Protein AF-A0A4R9KAT3-F1 (afdb_monomer_lite)

pLDDT: mean 76.46, std 20.71, range [30.66, 97.44]

Secondary structure (DSSP, 8-state):
-------------------------SSEEEEEEEEEEEEEEEE-SSS-EEEEEEEEEE--TTSPPBTTTTB-BPPEEEEEEEEE-TT-HHHHHHHHH-TT-EEEEEEEEESS--TT-SSSEEEEEEEEPBS----------TTS--PPP---TT-SS---EEE-----SSEEEEEEEEEEEEEE---TT--EEEEEEETTTTEEEEEEE--HHHHHHHHHHHTB-S-EEEEEEE-SS-SS-S-SEEEEEEESSS-TTPPPPP--

Foldseek 3Di:
DDDDDDDDDDDDDDPDPPPDPPAAPDQWWKKKFWWFWADWAFDDDPATKIKTKTKAWDFDPPFDQPPVVRFGGAIDIDIDMEIEHVVLVVQNVVSVVRHRHTKMWMWIQGPDDDPNIPHSIYTNDIGHAAADDPPFPPPCDVVRDDTDDDPPVDDPDDCQKDFADAPADPDKFKAWWAWRMWIFPHHPQGKIWTWIQRPVNNHIFIEIESDPVVSVVNSVRNSHPHIWMWMWHAHPDPDSHPHRIYTGMTGRPDHPPPDDDPDD

Structure (mmCIF, N/CA/C/O backbone):
data_AF-A0A4R9KAT3-F1
#
_entry.id   AF-A0A4R9KAT3-F1
#
loop_
_atom_site.group_PDB
_atom_site.id
_atom_site.type_symbol
_atom_site.label_atom_id
_atom_site.label_alt_id
_atom_site.label_comp_id
_atom_site.label_asym_id
_atom_site.label_entity_id
_atom_site.label_seq_id
_atom_site.pdbx_PDB_ins_code
_atom_site.Cartn_x
_atom_site.Cartn_y
_atom_site.Cartn_z
_atom_site.occupancy
_atom_site.B_iso_or_equiv
_atom_site.auth_seq_id
_atom_site.auth_comp_id
_atom_site.auth_asym_id
_atom_site.auth_atom_id
_atom_site.pdbx_PDB_model_num
ATOM 1 N N . MET A 1 1 ? 47.649 -35.514 42.272 1.00 37.50 1 MET A N 1
ATOM 2 C CA . MET A 1 1 ? 48.250 -34.292 42.847 1.00 37.50 1 MET A CA 1
ATOM 3 C C . MET A 1 1 ? 48.586 -33.368 41.678 1.00 37.50 1 MET A C 1
ATOM 5 O O . MET A 1 1 ? 49.380 -33.742 40.831 1.00 37.50 1 MET A O 1
ATOM 9 N N . THR A 1 2 ? 47.827 -32.278 41.566 1.00 43.12 2 THR A N 1
ATOM 10 C CA . THR A 1 2 ? 47.838 -31.165 40.576 1.00 43.12 2 THR A CA 1
ATOM 11 C C . THR A 1 2 ? 49.168 -30.379 40.583 1.00 43.12 2 THR A C 1
ATOM 13 O O . THR A 1 2 ? 49.862 -30.519 41.590 1.00 43.12 2 THR A O 1
ATOM 16 N N . PRO A 1 3 ? 49.548 -29.545 39.573 1.00 46.44 3 PRO A N 1
ATOM 17 C CA . PRO A 1 3 ? 48.762 -28.426 38.988 1.00 46.44 3 PRO A CA 1
ATOM 18 C C . PRO A 1 3 ? 48.851 -28.290 37.444 1.00 46.44 3 PRO A C 1
ATOM 20 O O . PRO A 1 3 ? 49.813 -28.716 36.828 1.00 46.44 3 PRO A O 1
ATOM 23 N N . ARG A 1 4 ? 47.814 -27.866 36.703 1.00 43.00 4 ARG A N 1
ATOM 24 C CA . ARG A 1 4 ? 47.038 -26.605 36.721 1.00 43.00 4 ARG A CA 1
ATOM 25 C C . ARG A 1 4 ? 47.895 -25.414 36.274 1.00 43.00 4 ARG A C 1
ATOM 27 O O . ARG A 1 4 ? 48.574 -24.836 37.105 1.00 43.00 4 ARG A O 1
ATOM 34 N N . ASN A 1 5 ? 47.794 -25.035 34.993 1.00 41.16 5 ASN A N 1
ATOM 35 C CA . ASN A 1 5 ? 47.931 -23.645 34.550 1.00 41.16 5 ASN A CA 1
ATOM 36 C C . ASN A 1 5 ? 47.210 -23.376 33.210 1.00 41.16 5 ASN A C 1
ATOM 38 O O . ASN A 1 5 ? 47.634 -23.819 32.153 1.00 41.16 5 ASN A O 1
ATOM 42 N N . ILE A 1 6 ? 46.124 -22.605 33.334 1.00 50.22 6 ILE A N 1
ATOM 43 C CA . ILE A 1 6 ? 45.802 -21.412 32.537 1.00 50.22 6 ILE A CA 1
ATOM 44 C C . ILE A 1 6 ? 45.492 -21.621 31.041 1.00 50.22 6 ILE A C 1
ATOM 46 O O . ILE A 1 6 ? 46.342 -21.460 30.177 1.00 50.22 6 ILE A O 1
ATOM 50 N N . ALA A 1 7 ? 44.204 -21.813 30.745 1.00 43.44 7 ALA A N 1
ATOM 51 C CA . ALA A 1 7 ? 43.562 -21.233 29.565 1.00 43.44 7 ALA A CA 1
ATOM 52 C C . ALA A 1 7 ? 42.215 -20.657 30.025 1.00 43.44 7 ALA A C 1
ATOM 54 O O . ALA A 1 7 ? 41.226 -21.353 30.242 1.00 43.44 7 ALA A O 1
ATOM 55 N N . VAL A 1 8 ? 42.281 -19.372 30.334 1.00 40.16 8 VAL A N 1
ATOM 56 C CA . VAL A 1 8 ? 41.237 -18.496 30.849 1.00 40.16 8 VAL A CA 1
ATOM 57 C C . VAL A 1 8 ? 40.386 -18.008 29.672 1.00 40.16 8 VAL A C 1
ATOM 59 O O . VAL A 1 8 ? 40.940 -17.557 28.682 1.00 40.16 8 VAL A O 1
ATOM 62 N N . LEU A 1 9 ? 39.060 -18.100 29.842 1.00 40.31 9 LEU A N 1
ATOM 63 C CA . LEU A 1 9 ? 38.012 -17.206 29.320 1.00 40.31 9 LEU A CA 1
ATOM 64 C C . LEU A 1 9 ? 38.008 -16.834 27.825 1.00 40.31 9 LEU A C 1
ATOM 66 O O . LEU A 1 9 ? 38.818 -16.034 27.383 1.00 40.31 9 LEU A O 1
ATOM 70 N N . LEU A 1 10 ? 36.954 -17.266 27.120 1.00 39.69 10 LEU A N 1
ATOM 71 C CA . LEU A 1 10 ? 35.913 -16.414 26.502 1.00 39.69 10 LEU A CA 1
ATOM 72 C C . LEU A 1 10 ? 35.243 -17.176 25.357 1.00 39.69 10 LEU A C 1
ATOM 74 O O . LEU A 1 10 ? 35.807 -17.268 24.281 1.00 39.69 10 LEU A O 1
ATOM 78 N N . TYR A 1 11 ? 34.027 -17.674 25.573 1.00 36.22 11 TYR A N 1
ATOM 79 C CA . TYR A 1 11 ? 33.001 -17.742 24.523 1.00 36.22 11 TYR A CA 1
ATOM 80 C C . TYR A 1 11 ? 31.628 -17.790 25.206 1.00 36.22 11 TYR A C 1
ATOM 82 O O . TYR A 1 11 ? 30.890 -18.769 25.162 1.00 36.22 11 TYR A O 1
ATOM 90 N N . ILE A 1 12 ? 31.324 -16.709 25.929 1.00 41.19 12 ILE A N 1
ATOM 91 C CA . ILE A 1 12 ? 29.944 -16.321 26.210 1.00 41.19 12 ILE A CA 1
ATOM 92 C C . ILE A 1 12 ? 29.532 -15.409 25.052 1.00 41.19 12 ILE A C 1
ATOM 94 O O . ILE A 1 12 ? 30.271 -14.496 24.686 1.00 41.19 12 ILE A O 1
ATOM 98 N N . SER A 1 13 ? 28.325 -15.651 24.539 1.00 39.59 13 SER A N 1
ATOM 99 C CA . SER A 1 13 ? 27.474 -14.705 23.807 1.00 39.59 13 SER A CA 1
ATOM 100 C C . SER A 1 13 ? 27.940 -14.232 22.426 1.00 39.59 13 SER A C 1
ATOM 102 O O . SER A 1 13 ? 28.563 -13.188 22.295 1.00 39.59 13 SER A O 1
ATOM 104 N N . ILE A 1 14 ? 27.424 -14.895 21.387 1.00 39.62 14 ILE A N 1
ATOM 105 C CA . ILE A 1 14 ? 26.738 -14.175 20.304 1.00 39.62 14 ILE A CA 1
ATOM 106 C C . ILE A 1 14 ? 25.351 -14.808 20.178 1.00 39.62 14 ILE A C 1
ATOM 108 O O . ILE A 1 14 ? 25.133 -15.787 19.469 1.00 39.62 14 ILE A O 1
ATOM 112 N N . LEU A 1 15 ? 24.429 -14.274 20.983 1.00 33.59 15 LEU A N 1
ATOM 113 C CA . LEU A 1 15 ? 22.998 -14.377 20.739 1.00 33.59 15 LEU A CA 1
ATOM 114 C C . LEU A 1 15 ? 22.705 -13.833 19.335 1.00 33.59 15 LEU A C 1
ATOM 116 O O . LEU A 1 15 ? 23.214 -12.777 18.972 1.00 33.59 15 LEU A O 1
ATOM 120 N N . PHE A 1 16 ? 21.858 -14.555 18.603 1.00 30.66 16 PHE A N 1
ATOM 121 C CA . PHE A 1 16 ? 20.877 -14.043 17.646 1.00 30.66 16 PHE A CA 1
ATOM 122 C C . PHE A 1 16 ? 21.100 -12.604 17.156 1.00 30.66 16 PHE A C 1
ATOM 124 O O . PHE A 1 16 ? 20.518 -11.656 17.683 1.00 30.66 16 PHE A O 1
ATOM 131 N N . ILE A 1 17 ? 21.863 -12.451 16.073 1.00 31.75 17 ILE A N 1
ATOM 132 C CA . ILE A 1 17 ? 21.756 -11.258 15.232 1.00 31.75 17 ILE A CA 1
ATOM 133 C C . ILE A 1 17 ? 20.492 -11.441 14.387 1.00 31.75 17 ILE A C 1
ATOM 135 O O . ILE A 1 17 ? 20.535 -11.885 13.237 1.00 31.75 17 ILE A O 1
ATOM 139 N N . PHE A 1 18 ? 19.343 -11.136 14.992 1.00 32.34 18 PHE A N 1
ATOM 140 C CA . PHE A 1 18 ? 18.162 -10.755 14.231 1.00 32.34 18 PHE A CA 1
ATOM 141 C C . PHE A 1 18 ? 18.563 -9.542 13.391 1.00 32.34 18 PHE A C 1
ATOM 143 O O . PHE A 1 18 ? 18.760 -8.450 13.922 1.00 32.34 18 PHE A O 1
ATOM 150 N N . HIS A 1 19 ? 18.715 -9.745 12.084 1.00 31.84 19 HIS A N 1
ATOM 151 C CA . HIS A 1 19 ? 18.836 -8.662 11.117 1.00 31.84 19 HIS A CA 1
ATOM 152 C C . HIS A 1 19 ? 17.476 -7.966 11.032 1.00 31.84 19 HIS A C 1
ATOM 154 O O . HIS A 1 19 ? 16.669 -8.241 10.153 1.00 31.84 19 HIS A O 1
ATOM 160 N N . SER A 1 20 ? 17.191 -7.107 12.006 1.00 39.59 20 SER A N 1
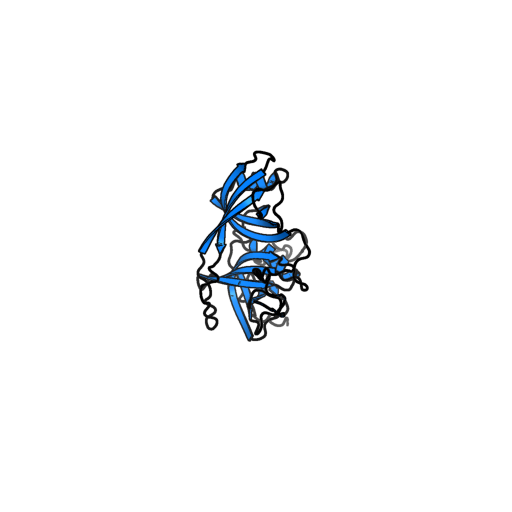ATOM 161 C CA . SER A 1 20 ? 16.156 -6.093 11.848 1.00 39.59 20 SER A CA 1
ATOM 162 C C . SER A 1 20 ? 16.799 -4.955 11.062 1.00 39.59 20 SER A C 1
ATOM 164 O O . SER A 1 20 ? 17.864 -4.494 11.487 1.00 39.59 20 SER A O 1
ATOM 166 N N . PRO A 1 21 ? 16.220 -4.480 9.949 1.00 44.78 21 PRO A N 1
ATOM 167 C CA . PRO A 1 21 ? 16.679 -3.243 9.343 1.00 44.78 21 PRO A CA 1
ATOM 168 C C . PRO A 1 21 ? 16.467 -2.108 10.354 1.00 44.78 21 PRO A C 1
ATOM 170 O O . PRO A 1 21 ? 15.366 -1.608 10.578 1.00 44.78 21 PRO A O 1
ATOM 173 N N . VAL A 1 22 ? 17.552 -1.732 11.031 1.00 51.94 22 VAL A N 1
ATOM 174 C CA . VAL A 1 22 ? 17.639 -0.523 11.844 1.00 51.94 22 VAL A CA 1
ATOM 175 C C . VAL A 1 22 ? 17.831 0.618 10.865 1.00 51.94 22 VAL A C 1
ATOM 177 O O . VAL A 1 22 ? 18.957 0.867 10.452 1.00 51.94 22 VAL A O 1
ATOM 180 N N . SER A 1 23 ? 16.756 1.298 10.472 1.00 45.44 23 SER A N 1
ATOM 181 C CA . SER A 1 23 ? 16.806 2.709 10.066 1.00 45.44 23 SER A CA 1
ATOM 182 C C . SER A 1 23 ? 15.408 3.276 9.870 1.00 45.44 23 SER A C 1
ATOM 184 O O . SER A 1 23 ? 14.851 3.147 8.803 1.00 45.44 23 SER A O 1
ATOM 186 N N . ALA A 1 24 ? 14.881 3.894 10.929 1.00 48.25 24 ALA A N 1
ATOM 187 C CA . ALA A 1 24 ? 14.126 5.156 10.916 1.00 48.25 24 ALA A CA 1
ATOM 188 C C . ALA A 1 24 ? 14.278 5.714 12.328 1.00 48.25 24 ALA A C 1
ATOM 190 O O . ALA A 1 24 ? 14.066 4.981 13.290 1.00 48.25 24 ALA A O 1
ATOM 191 N N . LEU A 1 25 ? 14.708 6.953 12.506 1.00 47.31 25 LEU A N 1
ATOM 192 C CA . LEU A 1 25 ? 14.776 7.553 13.837 1.00 47.31 25 LEU A CA 1
ATOM 193 C C . LEU A 1 25 ? 13.357 8.038 14.200 1.00 47.31 25 LEU A C 1
ATOM 195 O O . LEU A 1 25 ? 13.013 9.186 13.960 1.00 47.31 25 LEU A O 1
ATOM 199 N N . GLY A 1 26 ? 12.500 7.133 14.686 1.00 56.59 26 GLY A N 1
ATOM 200 C CA . GLY A 1 26 ? 11.089 7.396 14.998 1.00 56.59 26 GLY A CA 1
ATOM 201 C C . GLY A 1 26 ? 10.464 6.271 15.831 1.00 56.59 26 GLY A C 1
ATOM 202 O O . GLY A 1 26 ? 10.968 5.144 15.837 1.00 56.59 26 GLY A O 1
ATOM 203 N N . THR A 1 27 ? 9.396 6.572 16.575 1.00 66.31 27 THR A N 1
ATOM 204 C CA . THR A 1 27 ? 8.676 5.599 17.425 1.00 66.31 27 THR A CA 1
ATOM 205 C C . THR A 1 27 ? 7.791 4.643 16.618 1.00 66.31 27 THR A C 1
ATOM 207 O O . THR A 1 27 ? 7.508 3.531 17.075 1.00 66.31 27 THR A O 1
ATOM 210 N N . TYR A 1 28 ? 7.423 5.036 15.399 1.00 72.75 28 TYR A N 1
ATOM 211 C CA . TYR A 1 28 ? 6.614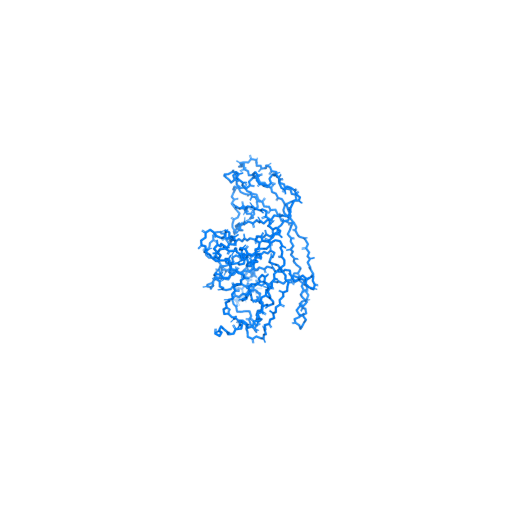 4.262 14.464 1.00 72.75 28 TYR A CA 1
ATOM 212 C C . TYR A 1 28 ? 7.081 4.463 13.010 1.00 72.75 28 TYR A C 1
ATOM 214 O O . TYR A 1 28 ? 7.801 5.421 12.720 1.00 72.75 28 TYR A O 1
ATOM 222 N N . SER A 1 29 ? 6.691 3.553 12.113 1.00 84.38 29 SER A N 1
ATOM 223 C CA . SER A 1 29 ? 6.673 3.776 10.657 1.00 84.38 29 SER A CA 1
ATOM 224 C C . SER A 1 29 ? 5.248 4.052 10.186 1.00 84.38 29 SER A C 1
ATOM 226 O O . SER A 1 29 ? 4.302 3.517 10.756 1.00 84.38 29 SER A O 1
ATOM 228 N N . GLU A 1 30 ? 5.091 4.891 9.166 1.00 90.25 30 GLU A N 1
ATOM 229 C CA . GLU A 1 30 ? 3.790 5.241 8.588 1.00 90.25 30 GLU A CA 1
ATOM 230 C C . GLU A 1 30 ? 3.608 4.542 7.238 1.00 90.25 30 GLU A C 1
ATOM 232 O O . GLU A 1 30 ? 4.563 4.396 6.469 1.00 90.25 30 GLU A O 1
ATOM 237 N N . GLY A 1 31 ? 2.387 4.127 6.917 1.00 93.12 31 GLY A N 1
ATOM 238 C CA . GLY A 1 31 ? 2.086 3.583 5.604 1.00 93.12 31 GLY A CA 1
ATOM 239 C C . GLY A 1 31 ? 0.612 3.601 5.238 1.00 93.12 31 GLY A C 1
ATOM 240 O O . GLY A 1 31 ? -0.268 3.872 6.053 1.00 93.12 31 GLY A O 1
ATOM 241 N N . TRP A 1 32 ? 0.360 3.271 3.977 1.00 95.88 32 TRP A N 1
ATOM 242 C CA . TRP A 1 32 ? -0.967 3.076 3.411 1.00 95.88 32 TRP A CA 1
ATOM 243 C C . TRP A 1 32 ? -1.106 1.644 2.902 1.00 95.88 32 TRP A C 1
ATOM 245 O O . TRP A 1 32 ? -0.153 1.068 2.371 1.00 95.88 32 TRP A O 1
ATOM 255 N N . THR A 1 33 ? -2.287 1.048 3.051 1.00 96.75 33 THR A N 1
ATOM 256 C CA . THR A 1 33 ? -2.581 -0.292 2.525 1.00 96.75 33 THR A CA 1
ATOM 257 C C . THR A 1 33 ? -4.036 -0.445 2.110 1.00 96.75 33 THR A C 1
ATOM 259 O O . THR A 1 33 ? -4.950 0.097 2.737 1.00 96.75 33 THR A O 1
ATOM 262 N N . VAL A 1 34 ? -4.248 -1.211 1.045 1.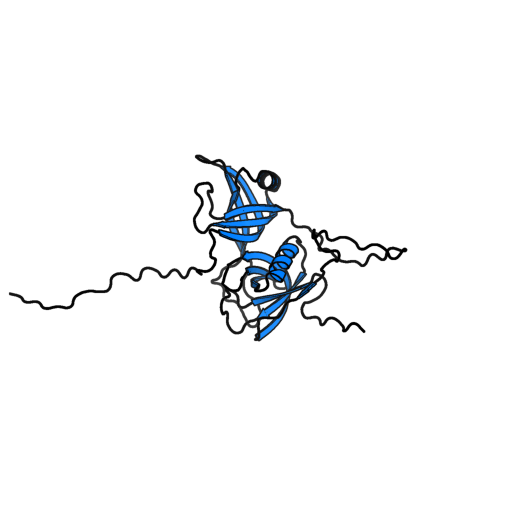00 95.94 34 VAL A N 1
ATOM 263 C CA . VAL A 1 34 ? -5.560 -1.667 0.602 1.00 95.94 34 VAL A CA 1
ATOM 264 C C . VAL A 1 34 ? -5.881 -2.966 1.326 1.00 95.94 34 VAL A C 1
ATOM 266 O O . VAL A 1 34 ? -5.170 -3.964 1.184 1.00 95.94 34 VAL A O 1
ATOM 269 N N . ALA A 1 35 ? -6.970 -2.969 2.086 1.00 96.56 35 ALA A N 1
ATOM 270 C CA . ALA A 1 35 ? -7.336 -4.113 2.902 1.00 96.56 35 ALA A CA 1
ATOM 271 C C . ALA A 1 35 ? -8.843 -4.349 2.921 1.00 96.56 35 ALA A C 1
ATOM 273 O O . ALA A 1 35 ? -9.643 -3.418 2.826 1.00 96.56 35 ALA A O 1
ATOM 274 N N . LYS A 1 36 ? -9.239 -5.607 3.100 1.00 96.94 36 LYS A N 1
ATOM 275 C CA . LYS A 1 36 ? -10.624 -5.959 3.396 1.00 96.94 36 LYS A CA 1
ATOM 276 C C . LYS A 1 36 ? -10.835 -5.948 4.903 1.00 96.94 36 LYS A C 1
ATOM 278 O O . LYS A 1 36 ? -10.169 -6.695 5.619 1.00 96.94 36 LYS A O 1
ATOM 283 N N . LEU A 1 37 ? -11.781 -5.150 5.389 1.00 96.81 37 LEU A N 1
ATOM 284 C CA . LEU A 1 37 ? -12.142 -5.155 6.805 1.00 96.81 37 LEU A CA 1
ATOM 285 C C . LEU A 1 37 ? -12.954 -6.415 7.131 1.00 96.81 37 LEU A C 1
ATOM 287 O O . LEU A 1 37 ? -14.020 -6.620 6.561 1.00 96.81 37 LEU A O 1
ATOM 291 N N . ILE A 1 38 ? -12.467 -7.268 8.031 1.00 97.44 38 ILE A N 1
ATOM 292 C CA . ILE A 1 38 ? -13.116 -8.543 8.384 1.00 97.44 38 ILE A CA 1
ATOM 293 C C . ILE A 1 38 ? -13.895 -8.429 9.692 1.00 97.44 38 ILE A C 1
ATOM 295 O O . ILE A 1 38 ? -15.009 -8.936 9.799 1.00 97.44 38 ILE A O 1
ATOM 299 N N . GLN A 1 39 ? -13.308 -7.768 10.685 1.00 95.56 39 GLN A N 1
ATOM 300 C CA . GLN A 1 39 ? -13.877 -7.625 12.021 1.00 95.56 39 GLN A CA 1
ATOM 301 C C . GLN A 1 39 ? -13.516 -6.253 12.579 1.00 95.56 39 GLN A C 1
ATOM 303 O O . GLN A 1 39 ? -12.419 -5.761 12.318 1.00 95.56 39 GLN A O 1
ATOM 308 N N . PHE A 1 40 ? -14.425 -5.661 13.350 1.00 95.44 40 PHE A N 1
ATOM 309 C CA . PHE A 1 40 ? -14.192 -4.421 14.080 1.00 95.44 40 PHE A CA 1
ATOM 310 C C . PHE A 1 40 ? -15.131 -4.357 15.284 1.00 95.44 40 PHE A C 1
ATOM 312 O O . PHE A 1 40 ? -16.350 -4.420 15.125 1.00 95.44 40 PHE A O 1
ATOM 319 N N . GLU A 1 41 ? -14.565 -4.281 16.482 1.00 91.50 41 GLU A N 1
ATOM 320 C CA . GLU A 1 41 ? -15.291 -4.333 17.749 1.00 91.50 41 GLU A CA 1
ATOM 321 C C . GLU A 1 41 ? -14.656 -3.377 18.758 1.00 91.50 41 GLU A C 1
ATOM 323 O O . GLU A 1 41 ? -13.442 -3.183 18.774 1.00 91.50 41 GLU A O 1
ATOM 328 N N . SER A 1 42 ? -15.470 -2.814 19.648 1.00 87.12 42 SER A N 1
ATOM 329 C CA . SER A 1 42 ? -14.945 -2.142 20.837 1.00 87.12 42 SER A CA 1
ATOM 330 C C . SER A 1 42 ? -14.408 -3.198 21.804 1.00 87.12 42 SER A C 1
ATOM 332 O O . SER A 1 42 ? -15.125 -4.143 22.148 1.00 87.12 42 SER A O 1
ATOM 334 N N . ARG A 1 43 ? -13.142 -3.078 22.215 1.00 73.88 43 ARG A N 1
ATOM 335 C CA . ARG A 1 43 ? -12.505 -3.985 23.177 1.00 73.88 43 ARG A CA 1
ATOM 336 C C . ARG A 1 43 ? -11.550 -3.201 24.066 1.00 73.88 43 ARG A C 1
ATOM 338 O O . ARG A 1 43 ? -10.690 -2.489 23.581 1.00 73.88 43 ARG A O 1
ATOM 345 N N . GLY A 1 44 ? -11.659 -3.379 25.376 1.00 60.06 44 GLY A N 1
ATOM 346 C CA . GLY A 1 44 ? -10.770 -2.727 26.330 1.00 60.06 44 GLY A CA 1
ATOM 347 C C . GLY A 1 44 ? -11.152 -3.084 27.757 1.00 60.06 44 GLY A C 1
ATOM 348 O O . GLY A 1 44 ? -12.298 -2.895 28.145 1.00 60.06 44 GLY A O 1
ATOM 349 N N . ILE A 1 45 ? -10.217 -3.651 28.527 1.00 54.00 45 ILE A N 1
ATOM 350 C CA . ILE A 1 45 ? -10.434 -3.940 29.959 1.00 54.00 45 ILE A CA 1
ATOM 351 C C . ILE A 1 45 ? -9.916 -2.776 30.824 1.00 54.00 45 ILE A C 1
ATOM 353 O O . ILE A 1 45 ? -10.499 -2.483 31.861 1.00 54.00 45 ILE A O 1
ATOM 357 N N . VAL A 1 46 ? -8.832 -2.109 30.396 1.00 56.06 46 VAL A N 1
ATOM 358 C CA . VAL A 1 46 ? -8.148 -1.040 31.160 1.00 56.06 46 VAL A CA 1
ATOM 359 C C . VAL A 1 46 ? -8.175 0.315 30.439 1.00 56.06 46 VAL A C 1
ATOM 361 O O . VAL A 1 46 ? -8.295 1.345 31.093 1.00 56.06 46 VAL A O 1
ATOM 364 N N . TYR A 1 47 ? -8.115 0.318 29.105 1.00 58.47 47 TYR A N 1
ATOM 365 C CA . TYR A 1 47 ? -8.276 1.499 28.255 1.00 58.47 47 TYR A CA 1
ATOM 366 C C . TYR A 1 47 ? -9.264 1.153 27.148 1.00 58.47 47 TYR A C 1
ATOM 368 O O . TYR A 1 47 ? -9.210 0.042 26.621 1.00 58.47 47 TYR A O 1
ATOM 376 N N . GLU A 1 48 ? -10.174 2.068 26.822 1.00 76.25 48 GLU A N 1
ATOM 377 C CA . GLU A 1 48 ? -11.057 1.893 25.672 1.00 76.25 48 GLU A CA 1
ATOM 378 C C . GLU A 1 48 ? -10.205 1.932 24.398 1.00 76.25 48 GLU A C 1
ATOM 380 O O . GLU A 1 48 ? -9.473 2.890 24.160 1.00 76.25 48 GLU A O 1
ATOM 385 N N . SER A 1 49 ? -10.273 0.884 23.583 1.00 82.31 49 SER A N 1
ATOM 386 C CA . SER A 1 49 ? -9.760 0.881 22.218 1.00 82.31 49 SER A CA 1
ATOM 387 C C . SER A 1 49 ? -10.744 0.145 21.314 1.00 82.31 49 SER A C 1
ATOM 389 O O . SER A 1 49 ? -11.647 -0.575 21.759 1.00 82.31 49 SER A O 1
ATOM 391 N N . TYR A 1 50 ? -10.627 0.383 20.015 1.00 91.31 50 TYR A N 1
ATOM 392 C CA . TYR A 1 50 ? -11.344 -0.399 19.023 1.00 91.31 50 TYR A CA 1
ATOM 393 C C . TYR A 1 50 ? -10.355 -1.314 18.331 1.00 91.31 50 TYR A C 1
ATOM 395 O O . TYR A 1 50 ? -9.276 -0.889 17.929 1.00 91.31 50 TYR A O 1
ATOM 403 N N . GLU A 1 51 ? -10.733 -2.572 18.192 1.00 92.56 51 GLU A N 1
ATOM 404 C CA . GLU A 1 51 ? -9.867 -3.622 17.688 1.00 92.56 51 GLU A CA 1
ATOM 405 C C . GLU A 1 51 ? -10.510 -4.255 16.467 1.00 92.56 51 GLU A C 1
ATOM 407 O O . GLU A 1 51 ? -11.723 -4.481 16.416 1.00 92.56 51 GLU A O 1
ATOM 412 N N . GLY A 1 52 ? -9.694 -4.567 15.474 1.00 93.81 52 GLY A N 1
ATOM 413 C CA . GLY A 1 52 ? -10.188 -5.173 14.256 1.00 93.81 52 GLY A CA 1
ATOM 414 C C . GLY A 1 52 ? -9.200 -6.109 13.599 1.00 93.81 52 GLY A C 1
ATOM 415 O O . GLY A 1 52 ? -8.030 -6.218 13.969 1.00 93.81 52 GLY A O 1
ATOM 416 N N . VAL A 1 53 ? -9.716 -6.802 12.592 1.00 96.12 53 VAL A N 1
ATOM 417 C CA . VAL A 1 53 ? -8.952 -7.706 11.740 1.00 96.12 53 VAL A CA 1
ATOM 418 C C . VAL A 1 53 ? -9.146 -7.257 10.306 1.00 96.12 53 VAL A C 1
ATOM 420 O O . VAL A 1 53 ? -10.278 -7.168 9.824 1.00 96.12 53 VAL A O 1
ATOM 423 N N . ILE A 1 54 ? -8.039 -7.007 9.618 1.00 96.62 54 ILE A N 1
ATOM 424 C CA . ILE A 1 54 ? -8.014 -6.767 8.180 1.00 96.62 54 ILE A CA 1
ATOM 425 C C . ILE A 1 54 ? -7.393 -7.949 7.448 1.00 96.62 54 ILE A C 1
ATOM 427 O O . ILE A 1 54 ? -6.519 -8.635 7.970 1.00 96.62 54 ILE A O 1
ATOM 431 N N . GLU A 1 55 ? -7.843 -8.180 6.224 1.00 97.44 55 GLU A N 1
ATOM 432 C CA . GLU A 1 55 ? -7.233 -9.101 5.274 1.00 97.44 55 GLU A CA 1
ATOM 433 C C . GLU A 1 55 ? -6.513 -8.282 4.199 1.00 97.44 55 GLU A C 1
ATOM 435 O O . GLU A 1 55 ? -7.140 -7.519 3.462 1.00 97.44 55 GLU A O 1
ATOM 440 N N . VAL A 1 56 ? -5.192 -8.430 4.129 1.00 96.25 56 VAL A N 1
ATOM 441 C CA . VAL A 1 56 ? -4.327 -7.769 3.144 1.00 96.25 56 VAL A CA 1
ATOM 442 C C . VAL A 1 56 ? -3.804 -8.787 2.143 1.00 96.25 56 VAL A C 1
ATOM 444 O O . VAL A 1 56 ? -3.665 -9.973 2.459 1.00 96.25 56 VAL A O 1
ATOM 447 N N . ILE A 1 57 ? -3.493 -8.324 0.937 1.00 95.12 57 ILE A N 1
ATOM 448 C CA . ILE A 1 57 ? -2.815 -9.148 -0.061 1.00 95.12 57 ILE A CA 1
ATOM 449 C C . ILE A 1 57 ? -1.299 -8.985 0.119 1.00 95.12 57 ILE A C 1
ATOM 451 O O . ILE A 1 57 ? -0.791 -7.870 0.204 1.00 95.12 57 ILE A O 1
ATOM 455 N N . THR A 1 58 ? -0.583 -10.100 0.204 1.00 93.75 58 THR A N 1
ATOM 456 C CA . THR A 1 58 ? 0.862 -10.190 0.436 1.00 93.75 58 THR A CA 1
ATOM 457 C C . THR A 1 58 ? 1.450 -11.376 -0.342 1.00 93.75 58 THR A C 1
ATOM 459 O O . THR A 1 58 ? 0.784 -11.924 -1.223 1.00 93.75 58 THR A O 1
ATOM 462 N N . TYR A 1 59 ? 2.686 -11.762 -0.038 1.00 92.50 59 TYR A N 1
ATOM 463 C CA . TYR A 1 59 ? 3.412 -12.851 -0.680 1.00 92.50 59 TYR A CA 1
ATOM 464 C C . TYR A 1 59 ? 4.222 -13.683 0.323 1.00 92.50 59 TYR A C 1
ATOM 466 O O . TYR A 1 59 ? 4.453 -13.247 1.453 1.00 92.50 59 TYR A O 1
ATOM 474 N N . ASP A 1 60 ? 4.654 -14.873 -0.104 1.00 89.56 60 ASP A N 1
ATOM 475 C CA . ASP A 1 60 ? 5.631 -15.683 0.626 1.00 89.56 60 ASP A CA 1
ATOM 476 C C . ASP A 1 60 ? 7.054 -15.312 0.178 1.00 89.56 60 ASP A C 1
ATOM 478 O O . ASP A 1 60 ? 7.396 -15.549 -0.982 1.00 89.56 60 ASP A O 1
ATOM 482 N N . PRO A 1 61 ? 7.907 -14.747 1.051 1.00 84.38 61 PRO A N 1
ATOM 483 C CA . PRO A 1 61 ? 9.284 -14.426 0.688 1.00 84.38 61 PRO A CA 1
ATOM 484 C C . PRO A 1 61 ? 10.147 -15.667 0.413 1.00 84.38 61 PRO A C 1
ATOM 486 O O . PRO A 1 61 ? 11.241 -15.515 -0.124 1.00 84.38 61 PRO A O 1
ATOM 489 N N . ALA A 1 62 ? 9.691 -16.872 0.780 1.00 86.31 62 ALA A N 1
ATOM 490 C CA . ALA A 1 62 ? 10.389 -18.121 0.481 1.00 86.31 62 ALA A CA 1
ATOM 491 C C . ALA A 1 62 ? 10.163 -18.629 -0.957 1.00 86.31 62 ALA A C 1
ATOM 493 O O . ALA A 1 62 ? 10.864 -19.544 -1.385 1.00 86.31 62 ALA A O 1
ATOM 494 N N . GLU A 1 63 ? 9.202 -18.073 -1.705 1.00 85.75 63 GLU A N 1
ATOM 495 C CA . GLU A 1 63 ? 8.999 -18.417 -3.117 1.00 85.75 63 GLU A CA 1
ATOM 496 C C . GLU A 1 63 ? 10.128 -17.820 -3.978 1.00 85.75 63 GLU A C 1
ATOM 498 O O . GLU A 1 63 ? 10.547 -16.675 -3.805 1.00 85.75 63 GLU A O 1
ATOM 503 N N . GLU A 1 64 ? 10.643 -18.599 -4.926 1.00 80.81 64 GLU A N 1
ATOM 504 C CA . GLU A 1 64 ? 11.696 -18.134 -5.828 1.00 80.81 64 GLU A CA 1
ATOM 505 C C . GLU A 1 64 ? 11.104 -17.248 -6.934 1.00 80.81 64 GLU A C 1
ATOM 507 O O . GLU A 1 64 ? 10.211 -17.667 -7.673 1.00 80.81 64 GLU A O 1
ATOM 512 N N . CYS A 1 65 ? 11.618 -16.020 -7.081 1.00 79.81 65 CYS A N 1
ATOM 513 C CA . CYS A 1 65 ? 11.237 -15.157 -8.197 1.00 79.81 65 CYS A CA 1
ATOM 514 C C . CYS A 1 65 ? 12.016 -15.528 -9.465 1.00 79.81 65 CYS A C 1
ATOM 516 O O . CYS A 1 65 ? 13.248 -15.553 -9.470 1.00 79.81 65 CYS A O 1
ATOM 518 N N . ASN A 1 66 ? 11.305 -15.724 -10.578 1.00 82.31 66 ASN A N 1
ATOM 519 C CA . ASN A 1 66 ? 11.941 -15.810 -11.886 1.00 82.31 66 ASN A CA 1
ATOM 520 C C . ASN A 1 66 ? 12.275 -14.395 -12.394 1.00 82.31 66 ASN A C 1
ATOM 522 O O . ASN A 1 66 ? 11.445 -13.727 -13.020 1.00 82.31 66 ASN A O 1
ATOM 526 N N . GLU A 1 67 ? 13.503 -13.942 -12.124 1.00 75.94 67 GLU A N 1
ATOM 527 C CA . GLU A 1 67 ? 13.996 -12.608 -12.503 1.00 75.94 67 GLU A CA 1
ATOM 528 C C . GLU A 1 67 ? 14.055 -12.361 -14.020 1.00 75.94 67 GLU A C 1
ATOM 530 O O . GLU A 1 67 ? 14.008 -11.208 -14.461 1.00 75.94 67 GLU A O 1
ATOM 535 N N . GLU A 1 68 ? 14.186 -13.414 -14.833 1.00 77.06 68 GLU A N 1
ATOM 536 C CA . GLU A 1 68 ? 14.237 -13.284 -16.296 1.00 77.06 68 GLU A CA 1
ATOM 537 C C . GLU A 1 68 ? 12.869 -12.918 -16.870 1.00 77.06 68 GLU A C 1
ATOM 539 O O . GLU A 1 68 ? 12.778 -12.200 -17.867 1.00 77.06 68 GLU A O 1
ATOM 544 N N . ARG A 1 69 ? 11.802 -13.397 -16.224 1.00 78.00 69 ARG A N 1
ATOM 545 C CA . ARG A 1 69 ? 10.417 -13.196 -16.661 1.00 78.00 69 ARG A CA 1
ATOM 546 C C . ARG A 1 69 ? 9.667 -12.142 -15.856 1.00 78.00 69 ARG A C 1
ATOM 548 O O . ARG A 1 69 ? 8.518 -11.862 -16.195 1.00 78.00 69 ARG A O 1
ATOM 555 N N . ASP A 1 70 ? 10.274 -11.576 -14.811 1.00 73.25 70 ASP A N 1
ATOM 556 C CA . ASP A 1 70 ? 9.581 -10.780 -13.785 1.00 73.25 70 ASP A CA 1
ATOM 557 C C . ASP A 1 70 ? 8.311 -11.490 -13.313 1.00 73.25 70 ASP A C 1
ATOM 559 O O . ASP A 1 70 ? 7.223 -10.914 -13.291 1.00 73.25 70 ASP A O 1
ATOM 563 N N . GLU A 1 71 ? 8.425 -12.783 -13.041 1.00 80.12 71 GLU A N 1
ATOM 564 C CA . GLU A 1 71 ? 7.351 -13.588 -12.476 1.00 80.12 71 GLU A CA 1
ATOM 565 C C . GLU A 1 71 ? 7.780 -13.932 -11.061 1.00 80.12 71 GLU A C 1
ATOM 567 O O . GLU A 1 71 ? 8.412 -14.958 -10.820 1.00 80.12 71 GLU A O 1
ATOM 572 N N . CYS A 1 72 ? 7.497 -13.012 -10.140 1.00 79.06 72 CYS A N 1
ATOM 573 C CA . CYS A 1 72 ? 7.764 -13.237 -8.732 1.00 79.06 72 CYS A CA 1
ATOM 574 C C . CYS A 1 72 ? 6.558 -13.941 -8.102 1.00 79.06 72 CYS A C 1
ATOM 576 O O . CYS A 1 72 ? 6.162 -15.038 -8.510 1.00 79.06 72 CYS A O 1
ATOM 578 N N . TYR A 1 73 ? 5.926 -13.293 -7.136 1.00 90.56 73 TYR A N 1
ATOM 579 C CA . TYR A 1 73 ? 5.199 -14.013 -6.117 1.00 90.56 73 TYR A CA 1
ATOM 580 C C . TYR A 1 73 ? 3.727 -14.222 -6.446 1.00 90.56 73 TYR A C 1
ATOM 582 O O . TYR A 1 73 ? 3.063 -13.338 -7.003 1.00 90.56 73 TYR A O 1
ATOM 590 N N . VAL A 1 74 ? 3.193 -15.383 -6.073 1.00 92.62 74 VAL A N 1
ATOM 591 C CA . VAL A 1 74 ? 1.747 -15.624 -6.103 1.00 92.62 74 VAL A CA 1
ATOM 592 C C . VAL A 1 74 ? 1.075 -14.803 -4.994 1.00 92.62 74 VAL A C 1
ATOM 594 O O . VAL A 1 74 ? 1.501 -14.855 -3.838 1.00 92.62 74 VAL A O 1
ATOM 597 N N . PRO A 1 75 ? 0.003 -14.050 -5.303 1.00 94.12 75 PRO A N 1
ATOM 598 C CA . PRO A 1 75 ? -0.715 -13.290 -4.295 1.00 94.12 75 PRO A CA 1
ATOM 599 C C . PRO A 1 75 ? -1.373 -14.208 -3.267 1.00 94.12 75 PRO A C 1
ATOM 601 O O . PRO A 1 75 ? -2.152 -15.098 -3.609 1.00 94.12 75 PRO A O 1
ATOM 604 N N . MET A 1 76 ? -1.136 -13.926 -1.991 1.00 94.56 76 MET A N 1
ATOM 605 C CA . MET A 1 76 ? -1.796 -14.596 -0.875 1.00 94.56 76 MET A CA 1
ATOM 606 C C . MET A 1 76 ? -2.467 -13.597 0.053 1.00 94.56 76 MET A C 1
ATOM 608 O O . MET A 1 76 ? -2.120 -12.421 0.098 1.00 94.56 76 MET A O 1
ATOM 612 N N . ARG A 1 77 ? -3.456 -14.067 0.807 1.00 95.38 77 ARG A N 1
ATOM 613 C CA . ARG A 1 77 ? -4.198 -13.237 1.753 1.00 95.38 77 ARG A CA 1
ATOM 614 C C . ARG A 1 77 ? -3.720 -13.516 3.163 1.00 95.38 77 ARG A C 1
ATOM 616 O O . ARG A 1 77 ? -3.672 -14.672 3.580 1.00 95.38 77 ARG A O 1
ATOM 623 N N . LYS A 1 78 ? -3.401 -12.461 3.904 1.00 95.38 78 LYS A N 1
ATOM 624 C CA . LYS A 1 78 ? -2.958 -12.551 5.293 1.00 95.38 78 LYS A CA 1
ATOM 625 C C . LYS A 1 78 ? -3.841 -11.683 6.168 1.00 95.38 78 LYS A C 1
ATOM 627 O O . LYS A 1 78 ? -4.146 -10.544 5.824 1.00 95.38 78 LYS A O 1
ATOM 632 N N . LYS A 1 79 ? -4.246 -12.234 7.309 1.00 96.25 79 LYS A N 1
ATOM 633 C CA . LYS A 1 79 ? -4.963 -11.479 8.332 1.00 96.25 79 LYS A CA 1
ATOM 634 C C . LYS A 1 79 ? -3.970 -10.726 9.210 1.00 96.25 79 LYS A C 1
ATOM 636 O O . LYS A 1 79 ? -2.948 -11.291 9.600 1.00 96.25 79 LYS A O 1
ATOM 641 N N . ALA A 1 80 ? -4.287 -9.480 9.526 1.00 92.62 80 ALA A N 1
ATOM 642 C CA . ALA A 1 80 ? -3.539 -8.648 10.454 1.00 92.62 80 ALA A CA 1
ATOM 643 C C . ALA A 1 80 ? -4.500 -7.992 11.448 1.00 92.62 80 ALA A C 1
ATOM 645 O O . ALA A 1 80 ? -5.580 -7.535 11.068 1.00 92.62 80 ALA A O 1
ATOM 646 N N . ASN A 1 81 ? -4.097 -7.963 12.717 1.00 94.25 81 ASN A N 1
ATOM 647 C CA . ASN A 1 81 ? -4.840 -7.284 13.771 1.00 94.25 81 ASN A CA 1
ATOM 648 C C . ASN A 1 81 ? -4.430 -5.814 13.808 1.00 94.25 81 ASN A C 1
ATOM 650 O O . ASN A 1 81 ? -3.243 -5.503 13.680 1.00 94.25 81 ASN A O 1
ATOM 654 N N . PHE A 1 82 ? -5.382 -4.925 14.047 1.00 93.81 82 PHE A N 1
ATOM 655 C CA . PHE A 1 82 ? -5.121 -3.500 14.194 1.00 93.81 82 PHE A CA 1
ATOM 656 C C . PHE A 1 82 ? -5.943 -2.910 15.333 1.00 93.81 82 PHE A C 1
ATOM 658 O O . PHE A 1 82 ? -6.994 -3.447 15.692 1.00 93.81 82 PHE A O 1
ATOM 665 N N . SER A 1 83 ? -5.469 -1.778 15.837 1.00 93.44 83 SER A N 1
ATOM 666 C CA . SER A 1 83 ? -6.129 -0.997 16.876 1.00 93.44 83 SER A CA 1
ATOM 667 C C . SER A 1 83 ? -6.440 0.412 16.369 1.00 93.44 83 SER A C 1
ATOM 669 O O . SER A 1 83 ? -5.709 0.967 15.547 1.00 93.44 83 SER A O 1
ATOM 671 N N . VAL A 1 84 ? -7.516 1.008 16.870 1.00 93.38 84 VAL A N 1
ATOM 672 C CA . VAL A 1 84 ? -7.887 2.411 16.649 1.00 93.38 84 VAL A CA 1
ATOM 673 C C . VAL A 1 84 ? -8.141 3.042 18.004 1.00 93.38 84 VAL A C 1
ATOM 675 O O . VAL A 1 84 ? -8.843 2.474 18.847 1.00 93.38 84 VAL A O 1
ATOM 678 N N . ARG A 1 85 ? -7.576 4.229 18.212 1.00 89.88 85 ARG A N 1
ATOM 679 C CA . ARG A 1 85 ? -7.809 4.988 19.437 1.00 89.88 85 ARG A CA 1
ATOM 680 C C . ARG A 1 85 ? -9.209 5.616 19.442 1.00 89.88 85 ARG A C 1
ATOM 682 O O . ARG A 1 85 ? -9.646 6.084 18.387 1.00 89.88 85 ARG A O 1
ATOM 689 N N . PRO A 1 86 ? -9.908 5.669 20.590 1.00 87.06 86 PRO A N 1
ATOM 690 C CA . PRO A 1 86 ? -11.266 6.211 20.667 1.00 87.06 86 PRO A CA 1
ATOM 691 C C . PRO A 1 86 ? -11.394 7.666 20.210 1.00 87.06 86 PRO A C 1
ATOM 693 O O . PRO A 1 86 ? -12.441 8.044 19.690 1.00 87.06 86 PRO A O 1
ATOM 696 N N . GLU A 1 87 ? -10.343 8.475 20.371 1.00 89.62 87 GLU A N 1
ATOM 697 C CA . GLU A 1 87 ? -10.320 9.871 19.924 1.00 89.62 87 GLU A CA 1
ATOM 698 C C . GLU A 1 87 ? -10.493 10.028 18.405 1.00 89.62 87 GLU A C 1
ATOM 700 O O . GLU A 1 87 ? -10.977 11.065 17.951 1.00 89.62 87 GLU A O 1
ATOM 705 N N . ASN A 1 88 ? -10.196 8.991 17.614 1.00 91.81 88 ASN A N 1
ATOM 706 C CA . ASN A 1 88 ? -10.382 8.987 16.162 1.00 91.81 88 ASN A CA 1
ATOM 707 C C . ASN A 1 88 ? -11.814 8.569 15.787 1.00 91.81 88 ASN A C 1
ATOM 709 O O . ASN A 1 88 ? -12.027 7.601 15.050 1.00 91.81 88 ASN A O 1
ATOM 713 N N . ALA A 1 89 ? -12.810 9.302 16.294 1.00 91.81 89 ALA A N 1
ATOM 714 C CA . ALA A 1 89 ? -14.229 8.973 16.136 1.00 91.81 89 ALA A CA 1
ATOM 715 C C . ALA A 1 89 ? -14.651 8.804 14.665 1.00 91.81 89 ALA A C 1
ATOM 717 O O . ALA A 1 89 ? -15.453 7.924 14.350 1.00 91.81 89 ALA A O 1
ATOM 718 N N . ASP A 1 90 ? -14.085 9.593 13.749 1.00 94.50 90 ASP A N 1
ATOM 719 C CA . ASP A 1 90 ? -14.370 9.490 12.313 1.00 94.50 90 ASP A CA 1
ATOM 720 C C . ASP A 1 90 ? -13.925 8.144 11.732 1.00 94.50 90 ASP A C 1
ATOM 722 O O . ASP A 1 90 ? -14.681 7.496 11.005 1.00 94.50 90 ASP A O 1
ATOM 726 N N . VAL A 1 91 ? -12.734 7.679 12.116 1.00 95.38 91 VAL A N 1
ATOM 727 C CA . VAL A 1 91 ? -12.186 6.380 11.704 1.00 95.38 91 VAL A CA 1
ATOM 728 C C . VAL A 1 91 ? -13.023 5.248 12.284 1.00 95.38 91 VAL A C 1
ATOM 730 O O . VAL A 1 91 ? -13.417 4.339 11.556 1.00 95.38 91 VAL A O 1
ATOM 733 N N . VAL A 1 92 ? -13.359 5.323 13.574 1.00 94.69 92 VAL A N 1
ATOM 734 C CA . VAL A 1 92 ? -14.215 4.334 14.246 1.00 94.69 92 VAL A CA 1
ATOM 735 C C . VAL A 1 92 ? -15.569 4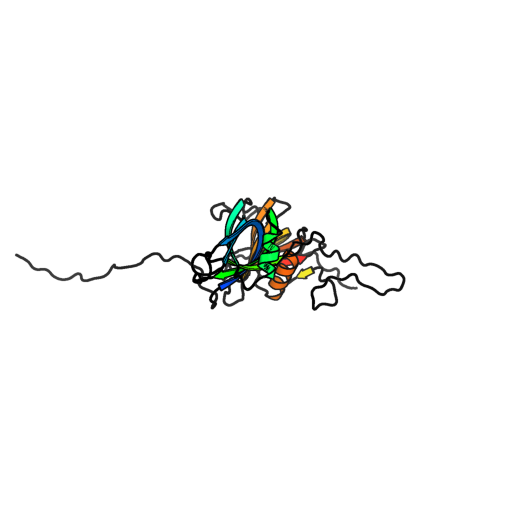.223 13.543 1.00 94.69 92 VAL A C 1
ATOM 737 O O . VAL A 1 92 ? -16.001 3.126 13.183 1.00 94.69 92 VAL A O 1
ATOM 740 N N . ASN A 1 93 ? -16.221 5.358 13.284 1.00 94.62 93 ASN A N 1
ATOM 741 C CA . ASN A 1 93 ? -17.516 5.410 12.610 1.00 94.62 93 ASN A CA 1
ATOM 742 C C . ASN A 1 93 ? -17.444 4.889 11.172 1.00 94.62 93 ASN A C 1
ATOM 744 O O . ASN A 1 93 ? -18.375 4.219 10.714 1.00 94.62 93 ASN A O 1
ATOM 748 N N . PHE A 1 94 ? -16.363 5.198 10.453 1.00 96.44 94 PHE A N 1
ATOM 749 C CA . PHE A 1 94 ? -16.133 4.690 9.108 1.00 96.44 94 PHE A CA 1
ATOM 750 C C . PHE A 1 94 ? -15.982 3.166 9.118 1.00 96.44 94 PHE A C 1
ATOM 752 O O . PHE A 1 94 ? -16.691 2.480 8.381 1.00 96.44 94 PHE A O 1
ATOM 759 N N . LEU A 1 95 ? -15.112 2.621 9.969 1.00 96.06 95 LEU A N 1
ATOM 760 C CA . LEU A 1 95 ? -14.836 1.184 10.030 1.00 96.06 95 LEU A CA 1
ATOM 761 C C . LEU A 1 95 ? -16.062 0.383 10.481 1.00 96.06 95 LEU A C 1
ATOM 763 O O . LEU A 1 95 ? -16.395 -0.626 9.860 1.00 96.06 95 LEU A O 1
ATOM 767 N N . ALA A 1 96 ? -16.801 0.867 11.482 1.00 94.06 96 ALA A N 1
ATOM 768 C CA . ALA A 1 96 ? -18.019 0.213 11.964 1.00 94.06 96 ALA A CA 1
ATOM 769 C C . ALA A 1 96 ? -19.095 0.056 10.871 1.00 94.06 96 ALA A C 1
ATOM 771 O O . ALA A 1 96 ? -19.844 -0.920 10.873 1.00 94.06 96 ALA A O 1
ATOM 772 N N . LYS A 1 97 ? -19.159 0.988 9.912 1.00 95.75 97 LYS A N 1
ATOM 773 C CA . LYS A 1 97 ? -20.120 0.959 8.794 1.00 95.75 97 LYS A CA 1
ATOM 774 C C . LYS A 1 97 ? -19.649 0.132 7.595 1.00 95.75 97 LYS A C 1
ATOM 776 O O . LYS A 1 97 ? -20.454 -0.143 6.711 1.00 95.75 97 LYS A O 1
ATOM 781 N N . ASN A 1 98 ? -18.374 -0.262 7.555 1.00 95.44 98 ASN A N 1
ATOM 782 C CA . ASN A 1 98 ? -17.717 -0.812 6.366 1.00 95.44 98 ASN A CA 1
ATOM 783 C C . ASN A 1 98 ? -17.153 -2.224 6.558 1.00 95.44 98 ASN A C 1
ATOM 785 O O . ASN A 1 98 ? -16.206 -2.631 5.882 1.00 95.44 98 ASN A O 1
ATOM 789 N N . LEU A 1 99 ? -17.755 -3.006 7.456 1.00 95.25 99 LEU A N 1
ATOM 790 C CA . LEU A 1 99 ? -17.431 -4.423 7.598 1.00 95.25 99 LEU A CA 1
ATOM 791 C C . LEU A 1 99 ? -17.593 -5.158 6.259 1.00 95.25 99 LEU A C 1
ATOM 793 O O . LEU A 1 99 ? -18.565 -4.969 5.527 1.00 95.25 99 LEU A O 1
ATOM 797 N N . ASN A 1 100 ? -16.641 -6.038 5.962 1.00 95.06 100 ASN A N 1
ATOM 798 C CA . ASN A 1 100 ? -16.529 -6.824 4.734 1.00 95.06 100 ASN A CA 1
ATOM 799 C C . ASN A 1 100 ? -16.285 -6.028 3.440 1.00 95.06 100 ASN A C 1
ATOM 801 O O . ASN A 1 100 ? -16.329 -6.630 2.363 1.00 95.06 100 ASN A O 1
ATOM 805 N N . GLN A 1 101 ? -15.981 -4.731 3.519 1.00 93.81 101 GLN A N 1
ATOM 806 C CA . GLN A 1 101 ? -15.625 -3.901 2.364 1.00 93.81 101 GLN A CA 1
ATOM 807 C C . GLN A 1 101 ? -14.105 -3.821 2.168 1.00 93.81 101 GLN A C 1
ATOM 809 O O . GLN A 1 101 ? -13.336 -3.944 3.124 1.00 93.81 101 GLN A O 1
ATOM 814 N N . ASN A 1 102 ? -13.678 -3.598 0.920 1.00 93.50 102 ASN A N 1
ATOM 815 C CA . ASN A 1 102 ? -12.303 -3.197 0.618 1.00 93.50 102 ASN A CA 1
ATOM 816 C C . ASN A 1 102 ? -12.167 -1.695 0.867 1.00 93.50 102 ASN A C 1
ATOM 818 O O . ASN A 1 102 ? -12.924 -0.900 0.307 1.00 93.50 102 ASN A O 1
ATOM 822 N N . ILE A 1 103 ? -11.206 -1.325 1.697 1.00 95.38 103 ILE A N 1
ATOM 823 C CA . ILE A 1 103 ? -10.959 0.047 2.121 1.00 95.38 103 ILE A CA 1
ATOM 824 C C . ILE A 1 103 ? -9.470 0.362 2.007 1.00 95.38 103 ILE A C 1
ATOM 826 O O . ILE A 1 103 ? -8.620 -0.532 2.017 1.00 95.38 103 ILE A O 1
ATOM 830 N N . LEU A 1 104 ? -9.165 1.647 1.880 1.00 95.88 104 LEU A N 1
ATOM 831 C CA . LEU A 1 104 ? -7.809 2.163 1.957 1.00 95.88 104 LEU A CA 1
ATOM 832 C C . LEU A 1 104 ? -7.575 2.679 3.376 1.00 95.88 104 LEU A C 1
ATOM 834 O O . LEU A 1 104 ? -8.358 3.481 3.886 1.00 95.88 104 LEU A O 1
ATOM 838 N N . ILE A 1 105 ? -6.507 2.203 4.002 1.00 96.19 105 ILE A N 1
ATOM 839 C CA . ILE A 1 105 ? -6.188 2.467 5.402 1.00 96.19 105 ILE A CA 1
ATOM 840 C C . ILE A 1 105 ? -4.809 3.108 5.488 1.00 96.19 105 ILE A C 1
ATOM 842 O O . ILE A 1 105 ? -3.858 2.592 4.901 1.00 96.19 105 ILE A O 1
ATOM 846 N N . GLN A 1 106 ? -4.708 4.180 6.265 1.00 96.06 106 GLN A N 1
ATOM 847 C CA . GLN A 1 106 ? -3.446 4.737 6.734 1.00 96.06 106 GLN A CA 1
ATOM 848 C C . GLN A 1 106 ? -3.162 4.202 8.135 1.00 96.06 106 GLN A C 1
ATOM 850 O O . GLN A 1 106 ? -4.048 4.192 9.001 1.00 96.06 106 GLN A O 1
ATOM 855 N N . PHE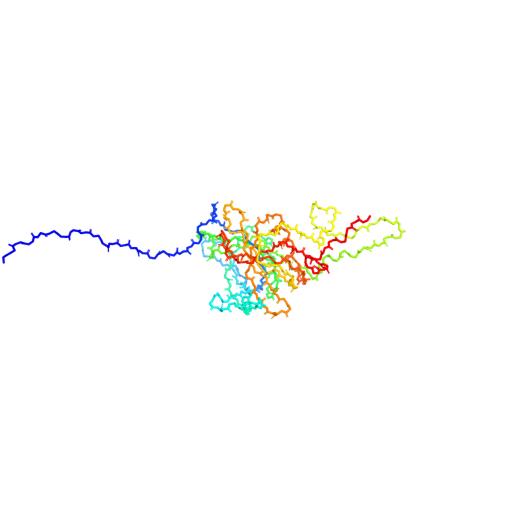 A 1 107 ? -1.933 3.764 8.366 1.00 94.06 107 PHE A N 1
ATOM 856 C CA . PHE A 1 107 ? -1.538 3.135 9.613 1.00 94.06 107 PHE A CA 1
ATOM 857 C C . PHE A 1 107 ? -0.163 3.593 10.088 1.00 94.06 107 PHE A C 1
ATOM 859 O O . PHE A 1 107 ? 0.700 3.960 9.292 1.00 94.06 107 PHE A O 1
ATOM 866 N N . ASN A 1 108 ? 0.039 3.458 11.394 1.00 92.00 108 ASN A N 1
ATOM 867 C CA . ASN A 1 108 ? 1.331 3.522 12.053 1.00 92.00 108 ASN A CA 1
ATOM 868 C C . ASN A 1 108 ? 1.702 2.130 12.577 1.00 92.00 108 ASN A C 1
ATOM 870 O O . ASN A 1 108 ? 0.902 1.491 13.262 1.00 92.00 108 ASN A O 1
ATOM 874 N N . ILE A 1 109 ? 2.914 1.658 12.291 1.00 88.31 109 ILE A N 1
ATOM 875 C CA . ILE A 1 109 ? 3.485 0.454 12.904 1.00 88.31 109 ILE A CA 1
ATOM 876 C C . ILE A 1 109 ? 4.422 0.893 14.019 1.00 88.31 109 ILE A C 1
ATOM 878 O O . ILE A 1 109 ? 5.524 1.392 13.781 1.00 88.31 109 ILE A O 1
ATOM 882 N N . HIS A 1 110 ? 3.988 0.696 15.257 1.00 82.50 110 HIS A N 1
ATOM 883 C CA . HIS A 1 110 ? 4.774 1.018 16.439 1.00 82.50 110 HIS A CA 1
ATOM 884 C C . HIS A 1 110 ? 5.892 0.004 16.637 1.00 82.50 110 HIS A C 1
ATOM 886 O O . HIS A 1 110 ? 5.659 -1.205 16.687 1.00 82.50 110 HIS A O 1
ATOM 892 N N . ARG A 1 111 ? 7.117 0.500 16.825 1.00 74.88 111 ARG A N 1
ATOM 893 C CA . ARG A 1 111 ? 8.275 -0.351 17.150 1.00 74.88 111 ARG A CA 1
ATOM 894 C C . ARG A 1 111 ? 8.230 -0.875 18.579 1.00 74.88 111 ARG A C 1
ATOM 896 O O . ARG A 1 111 ? 8.778 -1.933 18.869 1.00 74.88 111 ARG A O 1
ATOM 903 N N . ILE A 1 112 ? 7.586 -0.117 19.461 1.00 74.56 112 ILE A N 1
ATOM 904 C CA . ILE A 1 112 ? 7.307 -0.474 20.849 1.00 74.56 112 ILE A CA 1
ATOM 905 C C . ILE A 1 112 ? 5.798 -0.345 21.021 1.00 74.56 112 ILE A C 1
ATOM 907 O O . ILE A 1 112 ? 5.269 0.757 20.888 1.00 74.56 112 ILE A O 1
ATOM 911 N N . GLN A 1 113 ? 5.110 -1.458 21.284 1.00 68.44 113 GLN A N 1
ATOM 912 C CA . GLN A 1 113 ? 3.653 -1.469 21.400 1.00 68.44 113 GLN A CA 1
ATOM 913 C C . GLN A 1 113 ? 3.188 -0.508 22.513 1.00 68.44 113 GLN A C 1
ATOM 915 O O . GLN A 1 113 ? 3.594 -0.677 23.668 1.00 68.44 113 GLN A O 1
ATOM 920 N N . PRO A 1 114 ? 2.340 0.490 22.202 1.00 68.69 114 PRO A N 1
ATOM 921 C CA . PRO A 1 114 ? 1.793 1.386 23.211 1.00 68.69 114 PRO A CA 1
ATOM 922 C C . PRO A 1 114 ? 0.857 0.640 24.163 1.00 68.69 114 PRO A C 1
ATOM 924 O O . PRO A 1 114 ? 0.056 -0.180 23.733 1.00 68.69 114 PRO A O 1
ATOM 927 N N . ILE A 1 115 ? 0.883 0.999 25.449 1.00 68.00 115 ILE A N 1
ATOM 928 C CA . ILE A 1 115 ? 0.019 0.399 26.488 1.00 68.00 115 ILE A CA 1
ATOM 929 C C . ILE A 1 115 ? -1.479 0.568 26.161 1.00 68.00 115 ILE A C 1
ATOM 931 O O . ILE A 1 115 ? -2.299 -0.256 26.554 1.00 68.00 115 ILE A O 1
ATOM 935 N N . ALA A 1 116 ? -1.831 1.630 25.432 1.00 69.31 116 ALA A N 1
ATOM 936 C CA . ALA A 1 116 ? -3.201 1.949 25.040 1.00 69.31 116 ALA A CA 1
ATOM 937 C C . ALA A 1 116 ? -3.697 1.199 23.785 1.00 69.31 116 ALA A C 1
ATOM 939 O O . ALA A 1 116 ? -4.834 1.413 23.381 1.00 69.31 116 ALA A O 1
ATOM 940 N N . LEU A 1 117 ? -2.864 0.368 23.145 1.00 72.56 117 LEU A N 1
ATOM 941 C CA . LEU A 1 117 ? -3.225 -0.383 21.938 1.00 72.56 117 LEU A CA 1
ATOM 942 C C . LEU A 1 117 ? -3.023 -1.882 22.151 1.00 72.56 117 LEU A C 1
ATOM 944 O O . LEU A 1 117 ? -2.028 -2.312 22.741 1.00 72.56 117 LEU A O 1
ATOM 948 N N . SER A 1 118 ? -3.925 -2.698 21.606 1.00 75.56 118 SER A N 1
ATOM 949 C CA . SER A 1 118 ? -3.780 -4.156 21.662 1.00 75.56 118 SER A CA 1
ATOM 950 C C . SER A 1 118 ? -2.899 -4.730 20.540 1.00 75.56 118 SER A C 1
ATOM 952 O O . SER A 1 118 ? -2.402 -5.852 20.664 1.00 75.56 118 SER A O 1
ATOM 954 N N . SER A 1 119 ? -2.641 -3.946 19.488 1.00 80.62 119 SER A N 1
ATOM 955 C CA . SER A 1 119 ? -1.783 -4.287 18.349 1.00 80.62 119 SER A CA 1
ATOM 956 C C . SER A 1 119 ? -0.638 -3.283 18.163 1.00 80.62 119 SER A C 1
ATOM 958 O O . SER A 1 119 ? -0.715 -2.130 18.587 1.00 80.62 119 SER A O 1
ATOM 960 N N . SER A 1 120 ? 0.429 -3.713 17.482 1.00 84.81 120 SER A N 1
ATOM 961 C CA . SER A 1 120 ? 1.492 -2.826 16.992 1.00 84.81 120 SER A CA 1
ATOM 962 C C . SER A 1 120 ? 1.054 -1.972 15.799 1.00 84.81 120 SER A C 1
ATOM 964 O O . SER A 1 120 ? 1.710 -0.976 15.505 1.00 84.81 120 SER A O 1
ATOM 966 N N . VAL A 1 121 ? -0.040 -2.338 15.125 1.00 89.75 121 VAL A N 1
ATOM 967 C CA . VAL A 1 121 ? -0.607 -1.590 13.997 1.00 89.75 121 VAL A CA 1
ATOM 968 C C . VAL A 1 121 ? -1.739 -0.700 14.497 1.00 89.75 121 VAL A C 1
ATOM 970 O O . VAL A 1 121 ? -2.789 -1.193 14.914 1.00 89.75 121 VAL A O 1
ATOM 973 N N . GLU A 1 122 ? -1.534 0.610 14.424 1.00 92.62 122 GLU A N 1
ATOM 974 C CA . GLU A 1 122 ? -2.533 1.632 14.725 1.00 92.62 122 GLU A CA 1
ATOM 975 C C . GLU A 1 122 ? -3.112 2.187 13.427 1.00 92.62 122 GLU A C 1
ATOM 977 O O . GLU A 1 122 ? -2.366 2.683 12.588 1.00 92.62 122 GLU A O 1
ATOM 982 N N . VAL A 1 123 ? -4.430 2.147 13.259 1.00 94.56 123 VAL A N 1
ATOM 983 C CA . VAL A 1 123 ? -5.096 2.782 12.119 1.00 94.56 123 VAL A CA 1
ATOM 984 C C . VAL A 1 123 ? -5.463 4.220 12.474 1.00 94.56 123 VAL A C 1
ATOM 986 O O . VAL A 1 123 ? -6.207 4.462 13.427 1.00 94.56 123 VAL A O 1
ATOM 989 N N . ILE A 1 124 ? -4.945 5.164 11.686 1.00 95.00 124 ILE A N 1
ATOM 990 C CA . ILE A 1 124 ? -5.106 6.610 11.908 1.00 95.00 124 ILE A CA 1
ATOM 991 C C . ILE A 1 124 ? -6.054 7.268 10.903 1.00 95.00 124 ILE A C 1
ATOM 993 O O . ILE A 1 124 ? -6.627 8.314 11.195 1.00 95.00 124 ILE A O 1
ATOM 997 N N . HIS A 1 125 ? -6.266 6.646 9.742 1.00 95.62 125 HIS A N 1
ATOM 998 C CA . HIS A 1 125 ? -7.226 7.107 8.745 1.00 95.62 125 HIS A CA 1
ATOM 999 C C . HIS A 1 125 ? -7.769 5.931 7.929 1.00 95.62 125 HIS A C 1
ATOM 1001 O O . HIS A 1 125 ? -7.072 4.940 7.705 1.00 95.62 125 HIS A O 1
ATOM 1007 N N . ALA A 1 126 ? -9.013 6.036 7.465 1.00 95.38 126 ALA A N 1
ATOM 1008 C CA . ALA A 1 126 ? -9.631 5.045 6.595 1.00 95.38 126 ALA A CA 1
ATOM 1009 C C . ALA A 1 126 ? -10.612 5.717 5.628 1.00 95.38 126 ALA A C 1
ATOM 1011 O O . ALA A 1 126 ? -11.368 6.605 6.019 1.00 95.38 126 ALA A O 1
ATOM 1012 N N . GLN A 1 127 ? -10.606 5.276 4.373 1.00 94.62 127 GLN A N 1
ATOM 1013 C CA . GLN A 1 127 ? -11.476 5.802 3.323 1.00 94.62 127 GLN A CA 1
ATOM 1014 C C . GLN A 1 127 ? -11.851 4.723 2.302 1.00 94.62 127 GLN A C 1
ATOM 1016 O O . GLN A 1 127 ? -11.217 3.666 2.211 1.00 94.62 127 GLN A O 1
ATOM 1021 N N . TYR A 1 128 ? -12.898 4.983 1.517 1.00 91.62 128 TYR A N 1
ATOM 1022 C CA . TYR A 1 128 ? -13.219 4.145 0.365 1.00 91.62 128 TYR A CA 1
ATOM 1023 C C . TYR A 1 128 ? -12.144 4.286 -0.703 1.00 91.62 128 TYR A C 1
ATOM 1025 O O . TYR A 1 128 ? -11.559 5.356 -0.875 1.00 91.62 128 TYR A O 1
ATOM 1033 N N . GLN A 1 129 ? -11.952 3.221 -1.474 1.00 87.06 129 GLN A N 1
ATOM 1034 C CA . GLN A 1 129 ? -11.294 3.370 -2.757 1.00 87.06 129 GLN A CA 1
ATOM 1035 C C . GLN A 1 129 ? -12.301 3.847 -3.808 1.00 87.06 129 GLN A C 1
ATOM 1037 O O . GLN A 1 129 ? -13.424 3.347 -3.899 1.00 87.06 129 GLN A O 1
ATOM 1042 N N . GLU A 1 130 ? -11.892 4.812 -4.615 1.00 83.50 130 GLU A N 1
ATOM 1043 C CA . GLU A 1 130 ? -12.692 5.363 -5.697 1.00 83.50 130 GLU A CA 1
ATOM 1044 C C . GLU A 1 130 ? -12.577 4.474 -6.940 1.00 83.50 130 GLU A C 1
ATOM 1046 O O . GLU A 1 130 ? -11.487 4.104 -7.373 1.00 83.50 130 GLU A O 1
ATOM 1051 N N . ASN A 1 131 ? -13.716 4.129 -7.541 1.00 72.88 131 ASN A N 1
ATOM 1052 C CA . ASN A 1 131 ? -13.751 3.268 -8.730 1.00 72.88 131 ASN A CA 1
ATOM 1053 C C . ASN A 1 131 ? -13.421 3.988 -10.038 1.00 72.88 131 ASN A C 1
ATOM 1055 O O . ASN A 1 131 ? -13.290 3.353 -11.082 1.00 72.88 131 ASN A O 1
ATOM 1059 N N . ILE A 1 132 ? -13.308 5.310 -9.988 1.00 67.81 132 ILE A N 1
ATOM 1060 C CA . ILE A 1 132 ? -13.048 6.146 -11.148 1.00 67.81 132 ILE A CA 1
ATOM 1061 C C . ILE A 1 132 ? -11.635 6.679 -10.980 1.00 67.81 132 ILE A C 1
ATOM 1063 O O . ILE A 1 132 ? -11.395 7.540 -10.139 1.00 67.81 132 ILE A O 1
ATOM 1067 N N . ILE A 1 133 ? -10.702 6.167 -11.785 1.00 66.06 133 ILE A N 1
ATOM 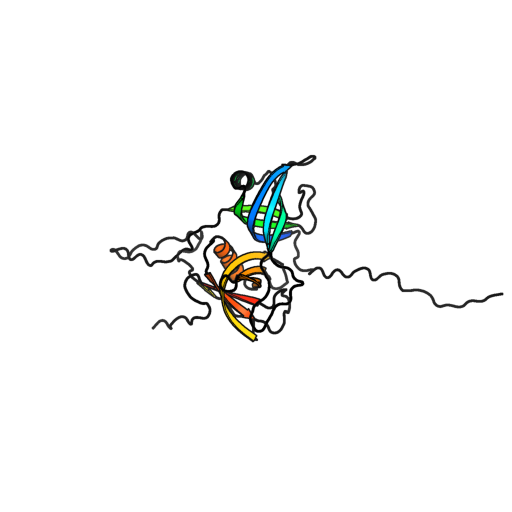1068 C CA . ILE A 1 133 ? -9.450 6.887 -12.008 1.00 66.06 133 ILE A CA 1
ATOM 1069 C C . ILE A 1 133 ? -9.845 8.221 -12.636 1.00 66.06 133 ILE A C 1
ATOM 1071 O O . ILE A 1 133 ? -10.689 8.212 -13.540 1.00 66.06 133 ILE A O 1
ATOM 1075 N N . PRO A 1 134 ? -9.271 9.353 -12.207 1.00 59.62 134 PRO A N 1
ATOM 1076 C CA . PRO A 1 134 ? -9.497 10.620 -12.865 1.00 59.62 134 PRO A CA 1
ATOM 1077 C C . PRO A 1 134 ? -9.003 10.532 -14.308 1.00 59.62 134 PRO A C 1
ATOM 1079 O O . PRO A 1 134 ? -7.844 10.771 -14.629 1.00 59.62 134 PRO A O 1
ATOM 1082 N N . HIS A 1 135 ? -9.899 10.144 -15.206 1.00 51.12 135 HIS A N 1
ATOM 1083 C CA . HIS A 1 135 ? -9.683 10.278 -16.622 1.00 51.12 135 HIS A CA 1
ATOM 1084 C C . HIS A 1 135 ? -9.900 11.749 -16.928 1.00 51.12 135 HIS A C 1
ATOM 1086 O O . HIS A 1 135 ? -11.030 12.237 -16.967 1.00 51.12 135 HIS A O 1
ATOM 1092 N N . SER A 1 136 ? -8.803 12.456 -17.164 1.00 46.25 136 SER A N 1
ATOM 1093 C CA . SER A 1 136 ? -8.815 13.683 -17.943 1.00 46.25 136 SER A CA 1
ATOM 1094 C C . SER A 1 136 ? -9.378 13.385 -19.333 1.00 46.25 136 SER A C 1
ATOM 1096 O O . SER A 1 136 ? -8.633 13.238 -20.302 1.00 46.25 136 SER A O 1
ATOM 1098 N N . ASN A 1 137 ? -10.692 13.270 -19.473 1.00 39.28 137 ASN A N 1
ATOM 1099 C CA . ASN A 1 137 ? -11.306 13.555 -20.754 1.00 39.28 137 ASN A CA 1
ATOM 1100 C C . ASN A 1 137 ? -11.205 15.075 -20.901 1.00 39.28 137 ASN A C 1
ATOM 1102 O O . ASN A 1 137 ? -11.723 15.784 -20.035 1.00 39.28 137 ASN A O 1
ATOM 1106 N N . PRO A 1 138 ? -10.524 15.613 -21.929 1.00 41.94 138 PRO A N 1
ATOM 1107 C CA . PRO A 1 138 ? -10.621 17.033 -22.208 1.00 41.94 138 PRO A CA 1
ATOM 1108 C C . PRO A 1 138 ? -12.081 17.316 -22.568 1.00 41.94 138 PRO A C 1
ATOM 1110 O O . PRO A 1 138 ? -12.512 17.091 -23.699 1.00 41.94 138 PRO A O 1
ATOM 1113 N N . VAL A 1 139 ? -12.870 17.763 -21.594 1.00 38.34 139 VAL A N 1
ATOM 1114 C CA . VAL A 1 139 ? -14.200 18.295 -21.860 1.00 38.34 139 VAL A CA 1
ATOM 1115 C C . VAL A 1 139 ? -13.967 19.621 -22.569 1.00 38.34 139 VAL A C 1
ATOM 1117 O O . VAL A 1 139 ? -13.579 20.613 -21.958 1.00 38.34 139 VAL A O 1
ATOM 1120 N N . LYS A 1 140 ? -14.130 19.628 -23.895 1.00 39.97 140 LYS A N 1
ATOM 1121 C CA . LYS A 1 140 ? -14.252 20.879 -24.641 1.00 39.97 140 LYS A CA 1
ATOM 1122 C C . LYS A 1 140 ? -15.610 21.473 -24.299 1.00 39.97 140 LYS A C 1
ATOM 1124 O O . LYS A 1 140 ? -16.623 21.087 -24.872 1.00 39.97 140 LYS A O 1
ATOM 1129 N N . ASP A 1 141 ? -15.617 22.399 -23.356 1.00 41.78 141 ASP A N 1
ATOM 1130 C CA . ASP A 1 141 ? -16.709 23.352 -23.219 1.00 41.78 141 ASP A CA 1
ATOM 1131 C C . ASP A 1 141 ? -16.849 24.151 -24.541 1.00 41.78 141 ASP A C 1
ATOM 1133 O O . ASP A 1 141 ? -15.829 24.624 -25.059 1.00 41.78 141 ASP A O 1
ATOM 1137 N N . PRO A 1 142 ? -18.059 24.311 -25.118 1.00 50.16 142 PRO A N 1
ATOM 1138 C CA . PRO A 1 142 ? -18.275 25.128 -26.314 1.00 50.16 142 PRO A CA 1
ATOM 1139 C C . PRO A 1 142 ? -17.790 26.584 -26.190 1.00 50.16 142 PRO A C 1
ATOM 1141 O O . PRO A 1 142 ? -17.610 27.238 -27.215 1.00 50.16 142 PRO A O 1
ATOM 1144 N N . SER A 1 143 ? -17.557 27.093 -24.971 1.00 56.53 143 SER A N 1
ATOM 1145 C CA . SER A 1 143 ? -16.995 28.431 -24.722 1.00 56.53 143 SER A CA 1
ATOM 1146 C C . SER A 1 143 ? -15.485 28.453 -24.427 1.00 56.53 143 SER A C 1
ATOM 1148 O O . SER A 1 143 ? -14.904 29.517 -24.209 1.00 56.53 143 SER A O 1
ATOM 1150 N N . GLY A 1 144 ? -14.816 27.295 -24.461 1.00 45.75 144 GLY A N 1
ATOM 1151 C CA . GLY A 1 144 ? -13.376 27.186 -24.220 1.00 45.75 144 GLY A CA 1
ATOM 1152 C C . GLY A 1 144 ? -12.959 27.370 -22.756 1.00 45.75 144 GLY A C 1
ATOM 1153 O O . GLY A 1 144 ? -11.782 27.627 -22.498 1.00 45.75 144 GLY A O 1
ATOM 1154 N N . ARG A 1 145 ? -13.876 27.237 -21.788 1.00 47.44 145 ARG A N 1
ATOM 1155 C CA . ARG A 1 145 ? -13.577 27.414 -20.361 1.00 47.44 145 ARG A CA 1
ATOM 1156 C C . ARG A 1 145 ? -14.368 26.437 -19.476 1.00 47.44 145 ARG A C 1
ATOM 1158 O O . ARG A 1 145 ? -15.364 26.829 -18.893 1.00 47.44 145 ARG A O 1
ATOM 1165 N N . LEU A 1 146 ? -13.863 25.206 -19.297 1.00 38.62 146 LEU A N 1
ATOM 1166 C CA . LEU A 1 146 ? -13.664 24.574 -17.970 1.00 38.62 146 LEU A CA 1
ATOM 1167 C C . LEU A 1 146 ? -13.034 23.170 -18.072 1.00 38.62 146 LEU A C 1
ATOM 1169 O O . LEU A 1 146 ? -13.450 22.347 -18.882 1.00 38.62 146 LEU A O 1
ATOM 1173 N N . THR A 1 147 ? -12.075 22.890 -17.189 1.00 36.59 147 THR A N 1
ATOM 1174 C CA . THR A 1 147 ? -11.483 21.577 -16.890 1.00 36.59 147 THR A CA 1
ATOM 1175 C C . THR A 1 147 ? -12.285 20.854 -15.802 1.00 36.59 147 THR A C 1
ATOM 1177 O O . THR A 1 147 ? -12.735 21.470 -14.838 1.00 36.59 147 THR A O 1
ATOM 1180 N N . VAL A 1 148 ? -12.470 19.538 -15.946 1.00 33.09 148 VAL A N 1
ATOM 1181 C CA . VAL A 1 148 ? -13.088 18.684 -14.918 1.00 33.09 148 VAL A CA 1
ATOM 1182 C C . VAL A 1 148 ? -12.051 18.346 -13.844 1.00 33.09 148 VAL A C 1
ATOM 1184 O O . VAL A 1 148 ? -10.901 18.037 -14.147 1.00 33.09 148 VAL A O 1
ATOM 1187 N N . TRP A 1 149 ? -12.480 18.470 -12.590 1.00 36.84 149 TRP A N 1
ATOM 1188 C CA . TRP A 1 149 ? -11.660 18.559 -11.387 1.00 36.84 149 TRP A CA 1
ATOM 1189 C C . TRP A 1 149 ? -11.196 17.198 -10.867 1.00 36.84 149 TRP A C 1
ATOM 1191 O O . TRP A 1 149 ? -12.005 16.298 -10.656 1.00 36.84 149 TRP A O 1
ATOM 1201 N N . VAL A 1 150 ? -9.908 17.102 -10.540 1.00 40.31 150 VAL A N 1
ATOM 1202 C CA . VAL A 1 150 ? -9.401 16.189 -9.511 1.00 40.31 150 VAL A CA 1
ATOM 1203 C C . VAL A 1 150 ? -9.083 17.078 -8.325 1.00 40.31 150 VAL A C 1
ATOM 1205 O O . VAL A 1 150 ? -8.141 17.863 -8.393 1.00 40.31 150 VAL A O 1
ATOM 1208 N N . GLN A 1 151 ? -9.870 17.016 -7.253 1.00 34.50 151 GLN A N 1
ATOM 1209 C CA . GLN A 1 151 ? -9.480 17.665 -6.001 1.00 34.50 151 GLN A CA 1
ATOM 1210 C C . GLN A 1 151 ? -8.350 16.849 -5.354 1.00 34.50 151 GLN A C 1
ATOM 1212 O O . GLN A 1 151 ? -8.556 16.101 -4.405 1.00 34.50 151 GLN A O 1
ATOM 1217 N N . ALA A 1 152 ? -7.133 16.995 -5.878 1.00 35.50 152 ALA A N 1
ATOM 1218 C CA . ALA A 1 152 ? -5.985 17.141 -4.999 1.00 35.50 152 ALA A CA 1
ATOM 1219 C C . ALA A 1 152 ? -6.083 18.576 -4.476 1.00 35.50 152 ALA A C 1
ATOM 1221 O O . ALA A 1 152 ? -6.207 19.499 -5.278 1.00 35.50 152 ALA A O 1
ATOM 1222 N N . HIS A 1 153 ? -6.116 18.766 -3.160 1.00 37.72 153 HIS A N 1
ATOM 1223 C CA . HIS A 1 153 ? -6.490 20.043 -2.547 1.00 37.72 153 HIS A CA 1
ATOM 1224 C C . HIS A 1 153 ? -5.600 21.242 -2.968 1.00 37.72 153 HIS A C 1
ATOM 1226 O O . HIS A 1 153 ? -5.992 22.375 -2.718 1.00 37.72 153 HIS A O 1
ATOM 1232 N N . ASP A 1 154 ? -4.488 21.032 -3.688 1.00 40.81 154 ASP A N 1
ATOM 1233 C CA . ASP A 1 154 ? -3.492 22.075 -3.969 1.00 40.81 154 ASP A CA 1
ATOM 1234 C C . ASP A 1 154 ? -2.953 22.148 -5.416 1.00 40.81 154 ASP A C 1
ATOM 1236 O O . ASP A 1 154 ? -1.943 22.807 -5.655 1.00 40.81 154 ASP A O 1
ATOM 1240 N N . THR A 1 155 ? -3.588 21.532 -6.428 1.00 38.94 155 THR A N 1
ATOM 1241 C CA . THR A 1 155 ? -3.088 21.649 -7.821 1.00 38.94 155 THR A CA 1
ATOM 1242 C C . THR A 1 155 ? -4.176 21.913 -8.859 1.00 38.94 155 THR A C 1
ATOM 1244 O O . THR A 1 155 ? -5.102 21.128 -9.026 1.00 38.94 155 THR A O 1
ATOM 1247 N N . ALA A 1 156 ? -4.009 22.995 -9.629 1.00 38.16 156 ALA A N 1
ATOM 1248 C CA . ALA A 1 156 ? -4.941 23.461 -10.664 1.00 38.16 156 ALA A CA 1
ATOM 1249 C C . ALA A 1 156 ? -5.017 22.580 -11.935 1.00 38.16 156 ALA A C 1
ATOM 1251 O O . ALA A 1 156 ? -5.814 22.870 -12.825 1.00 38.16 156 ALA A O 1
ATOM 1252 N N . HIS A 1 157 ? -4.201 21.524 -12.043 1.00 43.69 157 HIS A N 1
ATOM 1253 C CA . HIS A 1 157 ? -4.137 20.647 -13.216 1.00 43.69 157 HIS A CA 1
ATOM 1254 C C . HIS A 1 157 ? -4.230 19.170 -12.801 1.00 43.69 157 HIS A C 1
ATOM 1256 O O . HIS A 1 157 ? -3.591 18.789 -11.818 1.00 43.69 157 HIS A O 1
ATOM 1262 N N . PRO A 1 158 ? -4.976 18.327 -13.540 1.00 52.16 158 PRO A N 1
ATOM 1263 C CA . PRO A 1 158 ? -4.977 16.887 -13.317 1.00 52.16 158 PRO A CA 1
ATOM 1264 C C . PRO A 1 158 ? -3.590 16.319 -13.640 1.00 52.16 158 PRO A C 1
ATOM 1266 O O . PRO A 1 158 ? -3.090 16.454 -14.757 1.00 52.16 158 PRO A O 1
ATOM 1269 N N . ILE A 1 159 ? -2.949 15.703 -12.648 1.00 62.31 159 ILE A N 1
ATOM 1270 C CA . ILE A 1 159 ? -1.669 15.021 -12.843 1.00 62.31 159 ILE A CA 1
ATOM 1271 C C . ILE A 1 159 ? -1.982 13.602 -13.330 1.00 62.31 159 ILE A C 1
ATOM 1273 O O . ILE A 1 159 ? -2.174 12.681 -12.542 1.00 62.31 159 ILE A O 1
ATOM 1277 N N . ASP A 1 160 ? -2.061 13.442 -14.651 1.00 75.50 160 ASP A N 1
ATOM 1278 C CA . ASP A 1 160 ? -2.308 12.144 -15.300 1.00 75.50 160 ASP A CA 1
ATOM 1279 C C . ASP A 1 160 ? -1.086 11.207 -15.240 1.00 75.50 160 ASP A C 1
ATOM 1281 O O . ASP A 1 160 ? -1.194 10.004 -15.489 1.00 75.50 160 ASP A O 1
ATOM 1285 N N . LYS A 1 161 ? 0.090 11.774 -14.955 1.00 85.56 161 LYS A N 1
ATOM 1286 C CA . LYS A 1 161 ? 1.383 11.099 -14.967 1.00 85.56 161 LYS A CA 1
ATOM 1287 C C . LYS A 1 161 ? 2.353 11.807 -14.031 1.00 85.56 161 LYS A C 1
ATOM 1289 O O . LYS A 1 161 ? 2.442 13.033 -14.049 1.00 85.56 161 LYS A O 1
ATOM 1294 N N . MET A 1 162 ? 3.148 11.028 -13.312 1.00 87.12 162 MET A N 1
ATOM 1295 C CA . MET A 1 162 ? 4.359 11.499 -12.654 1.00 87.12 162 MET A CA 1
ATOM 1296 C C . MET A 1 162 ? 5.532 10.614 -13.054 1.00 87.12 162 MET A C 1
ATOM 1298 O O . MET A 1 162 ? 5.396 9.394 -13.080 1.00 87.12 162 MET A O 1
ATOM 1302 N N . ALA A 1 163 ? 6.677 11.224 -13.358 1.00 88.19 163 ALA A N 1
ATOM 1303 C CA . ALA A 1 163 ? 7.914 10.518 -13.661 1.00 88.19 163 ALA A CA 1
ATOM 1304 C C . ALA A 1 163 ? 9.094 11.177 -12.940 1.00 88.19 163 ALA A C 1
ATOM 1306 O O . ALA A 1 163 ? 9.222 12.401 -12.929 1.00 88.19 163 ALA A O 1
ATOM 1307 N N . THR A 1 164 ? 9.968 10.362 -12.366 1.00 86.50 164 THR A N 1
ATOM 1308 C CA . THR A 1 164 ? 11.188 10.775 -11.671 1.00 86.50 164 THR A CA 1
ATOM 1309 C C . THR A 1 164 ? 12.416 10.157 -12.333 1.00 86.50 164 THR A C 1
ATOM 1311 O O . THR A 1 164 ? 12.337 9.407 -13.313 1.00 86.50 164 THR A O 1
ATOM 1314 N N . LYS A 1 165 ? 13.603 10.518 -11.835 1.00 83.50 165 LYS A N 1
ATOM 1315 C CA . LYS A 1 165 ? 14.853 9.931 -12.319 1.00 83.50 165 LYS A CA 1
ATOM 1316 C C . LYS A 1 165 ? 14.881 8.442 -11.988 1.00 83.50 165 LYS A C 1
ATOM 1318 O O . LYS A 1 165 ? 14.719 8.054 -10.837 1.00 83.50 165 LYS A O 1
ATOM 1323 N N . LYS A 1 166 ? 15.165 7.631 -13.003 1.00 84.06 166 LYS A N 1
ATOM 1324 C CA . LYS A 1 166 ? 15.396 6.192 -12.856 1.00 84.06 166 LYS A CA 1
ATOM 1325 C C . LYS A 1 166 ? 16.613 5.960 -11.970 1.00 84.06 166 LYS A C 1
ATOM 1327 O O . LYS A 1 166 ? 17.652 6.585 -12.190 1.00 84.06 166 LYS A O 1
ATOM 1332 N N . THR A 1 167 ? 16.497 5.047 -11.015 1.00 74.19 167 THR A N 1
ATOM 1333 C CA . THR A 1 167 ? 17.617 4.684 -10.134 1.00 74.19 167 THR A CA 1
ATOM 1334 C C . THR A 1 167 ? 18.253 3.345 -10.510 1.00 74.19 167 THR A C 1
ATOM 1336 O O . THR A 1 167 ? 19.419 3.107 -10.198 1.00 74.19 167 THR A O 1
ATOM 1339 N N . GLY A 1 168 ? 17.521 2.485 -11.227 1.00 70.69 168 GLY A N 1
ATOM 1340 C CA . GLY A 1 168 ? 18.018 1.215 -11.747 1.00 70.69 168 GLY A CA 1
ATOM 1341 C C . GLY A 1 168 ? 18.787 1.346 -13.066 1.00 70.69 168 GLY A C 1
ATOM 1342 O O . GLY A 1 168 ? 18.395 2.091 -13.964 1.00 70.69 168 GLY A O 1
ATOM 1343 N N . GLY A 1 169 ? 19.878 0.585 -13.196 1.00 69.69 169 GLY A N 1
ATOM 1344 C CA . GLY A 1 169 ? 20.727 0.556 -14.394 1.00 69.69 169 GLY A CA 1
ATOM 1345 C C . GLY A 1 169 ? 20.577 -0.690 -15.275 1.00 69.69 169 GLY A C 1
ATOM 1346 O O . GLY A 1 169 ? 21.095 -0.685 -16.389 1.00 69.69 169 GLY A O 1
ATOM 1347 N N . LYS A 1 170 ? 19.909 -1.758 -14.806 1.00 80.75 170 LYS A N 1
ATOM 1348 C CA . LYS A 1 170 ? 19.867 -3.059 -15.508 1.00 80.75 170 LYS A CA 1
ATOM 1349 C C . LYS A 1 170 ? 18.884 -3.030 -16.671 1.00 80.75 170 LYS A C 1
ATOM 1351 O O . LYS A 1 170 ? 19.252 -3.314 -17.806 1.00 80.75 170 LYS A O 1
ATOM 1356 N N . ARG A 1 171 ? 17.629 -2.684 -16.386 1.00 85.00 171 ARG A N 1
ATOM 1357 C CA . ARG A 1 171 ? 16.557 -2.534 -17.379 1.00 85.00 171 ARG A CA 1
ATOM 1358 C C . ARG A 1 171 ? 15.383 -1.756 -16.804 1.00 85.00 171 ARG A C 1
ATOM 1360 O O . ARG A 1 171 ? 15.291 -1.576 -15.593 1.00 85.00 171 ARG A O 1
ATOM 1367 N N . ASN A 1 172 ? 14.489 -1.328 -17.692 1.00 88.69 172 ASN A N 1
ATOM 1368 C CA . ASN A 1 172 ? 13.235 -0.674 -17.338 1.00 88.69 172 ASN A CA 1
ATOM 1369 C C . ASN A 1 172 ? 12.086 -1.322 -18.103 1.00 88.69 172 ASN A C 1
ATOM 1371 O O . ASN A 1 172 ? 12.267 -1.707 -19.259 1.00 88.69 172 ASN A O 1
ATOM 1375 N N . PHE A 1 173 ? 10.917 -1.395 -17.486 1.00 90.00 173 PHE A N 1
ATOM 1376 C CA . PHE A 1 173 ? 9.709 -1.909 -18.121 1.00 90.00 173 PHE A CA 1
ATOM 1377 C C . PHE A 1 173 ? 8.468 -1.213 -17.564 1.00 90.00 173 PHE A C 1
ATOM 1379 O O . PHE A 1 173 ? 8.533 -0.522 -16.546 1.00 90.00 173 PHE A O 1
ATOM 1386 N N . SER A 1 174 ? 7.344 -1.378 -18.258 1.00 92.25 174 SER A N 1
ATOM 1387 C CA . SER A 1 174 ? 6.043 -0.912 -17.791 1.00 92.25 174 SER A CA 1
ATOM 1388 C C . SER A 1 174 ? 5.169 -2.097 -17.407 1.00 92.25 174 SER A C 1
ATOM 1390 O O . SER A 1 174 ? 5.096 -3.077 -18.147 1.00 92.25 174 SER A O 1
ATOM 1392 N N . VAL A 1 175 ? 4.495 -1.983 -16.267 1.00 93.00 175 VAL A N 1
ATOM 1393 C CA . VAL A 1 175 ? 3.504 -2.943 -15.778 1.00 93.00 175 VAL A CA 1
ATOM 1394 C C . VAL A 1 175 ? 2.152 -2.259 -15.707 1.00 93.00 175 VAL A C 1
ATOM 1396 O O . VAL A 1 175 ? 2.060 -1.136 -15.223 1.00 93.00 175 VAL A O 1
ATOM 1399 N N . MET A 1 176 ? 1.095 -2.938 -16.147 1.00 93.12 176 MET A N 1
ATOM 1400 C CA . MET A 1 176 ? -0.272 -2.517 -15.857 1.00 93.12 176 MET A CA 1
ATOM 1401 C C . MET A 1 176 ? -0.715 -3.167 -14.547 1.00 93.12 176 MET A C 1
ATOM 1403 O O . MET A 1 176 ? -0.763 -4.393 -14.439 1.00 93.12 176 MET A O 1
ATOM 1407 N N . GLY A 1 177 ? -1.036 -2.354 -13.551 1.00 93.69 177 GLY A N 1
ATOM 1408 C CA . GLY A 1 177 ? -1.229 -2.841 -12.198 1.00 93.69 177 GLY A CA 1
ATOM 1409 C C . GLY A 1 177 ? -1.806 -1.805 -11.253 1.00 93.69 177 GLY A C 1
ATOM 1410 O O . GLY A 1 177 ? -2.420 -0.822 -11.670 1.00 93.69 177 GLY A O 1
ATOM 1411 N N . ARG A 1 178 ? -1.616 -2.057 -9.961 1.00 93.25 178 ARG A N 1
ATOM 1412 C CA . ARG A 1 178 ? -1.958 -1.130 -8.879 1.00 93.25 178 ARG A CA 1
ATOM 1413 C C . ARG A 1 178 ? -1.100 -1.388 -7.653 1.00 93.25 178 ARG A C 1
ATOM 1415 O O . ARG A 1 178 ? -0.707 -2.525 -7.393 1.00 93.25 178 ARG A O 1
ATOM 1422 N N . ILE A 1 179 ? -0.855 -0.341 -6.883 1.00 96.19 179 ILE A N 1
ATOM 1423 C CA . ILE A 1 179 ? -0.170 -0.413 -5.597 1.00 96.19 179 ILE A CA 1
ATOM 1424 C C . ILE A 1 179 ? -1.157 -0.917 -4.539 1.00 96.19 179 ILE A C 1
ATOM 1426 O O . ILE A 1 179 ? -2.288 -0.444 -4.440 1.00 96.19 179 ILE A O 1
ATOM 1430 N N . LEU A 1 180 ? -0.719 -1.905 -3.768 1.00 95.88 180 LEU A N 1
ATOM 1431 C CA . LEU A 1 180 ? -1.461 -2.542 -2.684 1.00 95.88 180 LEU A CA 1
ATOM 1432 C C . LEU A 1 180 ? -1.067 -1.964 -1.326 1.00 95.88 180 LEU A C 1
ATOM 1434 O O . LEU A 1 180 ? -1.927 -1.771 -0.474 1.00 95.88 180 LEU A O 1
ATOM 1438 N N . SER A 1 181 ? 0.218 -1.672 -1.133 1.00 96.19 181 SER A N 1
ATOM 1439 C CA . SER A 1 181 ? 0.744 -1.083 0.097 1.00 96.19 181 SER A CA 1
ATOM 1440 C C . SER A 1 181 ? 1.965 -0.219 -0.186 1.00 96.19 181 SER A C 1
ATOM 1442 O O . SER A 1 181 ? 2.725 -0.518 -1.108 1.00 96.19 181 SER A O 1
ATOM 1444 N N . LEU A 1 182 ? 2.175 0.811 0.630 1.00 95.25 182 LEU A N 1
ATOM 1445 C CA . LEU A 1 182 ? 3.379 1.637 0.623 1.00 95.25 182 LEU A CA 1
ATOM 1446 C C . LEU A 1 182 ? 3.667 2.131 2.044 1.00 95.25 182 LEU A C 1
ATOM 1448 O O . LEU A 1 182 ? 2.837 2.821 2.633 1.00 95.25 182 LEU A O 1
ATOM 1452 N N . GLU A 1 183 ? 4.829 1.783 2.583 1.00 92.06 183 GLU A N 1
ATOM 1453 C CA . GLU A 1 183 ? 5.279 2.108 3.937 1.00 92.06 183 GLU A CA 1
ATOM 1454 C C . GLU A 1 183 ? 6.587 2.899 3.883 1.00 92.06 183 GLU A C 1
ATOM 1456 O O . GLU A 1 183 ? 7.529 2.533 3.176 1.00 92.06 183 GLU A O 1
ATOM 1461 N N . TYR A 1 184 ? 6.671 3.967 4.666 1.00 89.19 184 TYR A N 1
ATOM 1462 C CA . TYR A 1 184 ? 7.913 4.684 4.891 1.00 89.19 184 TYR A CA 1
ATOM 1463 C C . TYR A 1 184 ? 8.836 3.866 5.798 1.00 89.19 184 TYR A C 1
ATOM 1465 O O . TYR A 1 184 ? 8.553 3.675 6.984 1.00 89.19 184 TYR A O 1
ATOM 1473 N N . LYS A 1 185 ? 9.967 3.398 5.259 1.00 81.62 185 LYS A N 1
ATOM 1474 C CA . LYS A 1 185 ? 10.946 2.632 6.039 1.00 81.62 185 LYS A CA 1
ATOM 1475 C C . LYS A 1 185 ? 11.966 3.501 6.746 1.00 81.62 185 LYS A C 1
ATOM 1477 O O . LYS A 1 185 ? 12.447 3.053 7.769 1.00 81.62 185 LYS A O 1
ATOM 1482 N N . GLY A 1 186 ? 12.235 4.724 6.279 1.00 61.12 186 GLY A N 1
ATOM 1483 C CA . GLY A 1 186 ? 13.018 5.731 7.010 1.00 61.12 186 GLY A CA 1
ATOM 1484 C C . GLY A 1 186 ? 14.540 5.577 7.004 1.00 61.12 186 GLY A C 1
ATOM 1485 O O . GLY A 1 186 ? 15.212 5.997 7.950 1.00 61.12 186 GLY A O 1
ATOM 1486 N N . THR A 1 187 ? 15.110 5.026 5.932 1.00 59.44 187 THR A N 1
ATOM 1487 C CA . THR A 1 187 ? 16.567 5.060 5.711 1.00 59.44 187 THR A CA 1
ATOM 1488 C C . THR A 1 187 ? 17.077 6.488 5.457 1.00 59.44 187 THR A C 1
ATOM 1490 O O . THR A 1 187 ? 16.293 7.401 5.208 1.00 59.44 187 THR A O 1
ATOM 1493 N N . LEU A 1 188 ? 18.404 6.697 5.489 1.00 48.38 188 LEU A N 1
ATOM 1494 C CA . LEU A 1 188 ? 19.076 7.999 5.283 1.00 48.38 188 LEU A CA 1
ATOM 1495 C C . LEU A 1 188 ? 18.684 8.744 3.985 1.00 48.38 188 LEU A C 1
ATOM 1497 O O . LEU A 1 188 ? 19.003 9.920 3.850 1.00 48.38 188 LEU A O 1
ATOM 1501 N N . VAL A 1 189 ? 18.019 8.073 3.037 1.00 57.31 189 VAL A N 1
ATOM 1502 C CA . VAL A 1 189 ? 17.593 8.622 1.735 1.00 57.31 189 VAL A CA 1
ATOM 1503 C C . VAL A 1 189 ? 16.058 8.648 1.599 1.00 57.31 189 VAL A C 1
ATOM 1505 O O . VAL A 1 189 ? 15.543 8.884 0.515 1.00 57.31 189 VAL A O 1
ATOM 1508 N N . GLY A 1 190 ? 15.305 8.409 2.680 1.00 62.03 190 GLY A N 1
ATOM 1509 C CA . GLY A 1 190 ? 13.841 8.419 2.647 1.00 62.03 190 GLY A CA 1
ATOM 1510 C C . GLY A 1 190 ? 13.277 7.334 1.727 1.00 62.03 190 GLY A C 1
ATOM 1511 O O . GLY A 1 190 ? 12.614 7.627 0.736 1.00 62.03 190 GLY A O 1
ATOM 1512 N N . THR A 1 191 ? 13.584 6.068 2.019 1.00 80.56 191 THR A N 1
ATOM 1513 C CA . THR A 1 191 ? 13.080 4.940 1.224 1.00 80.56 191 THR A CA 1
ATOM 1514 C C . THR A 1 191 ? 11.688 4.525 1.678 1.00 80.56 191 THR A C 1
ATOM 1516 O O . THR A 1 191 ? 11.456 4.227 2.854 1.00 80.56 191 THR A O 1
ATOM 1519 N N . TYR A 1 192 ? 10.777 4.462 0.717 1.00 90.19 192 TYR A N 1
ATOM 1520 C CA . TYR A 1 192 ? 9.466 3.855 0.870 1.00 90.19 192 TYR A CA 1
ATOM 1521 C C . TYR A 1 192 ? 9.505 2.467 0.246 1.00 90.19 192 TYR A C 1
ATOM 1523 O O . TYR A 1 192 ? 10.073 2.302 -0.833 1.00 90.19 192 TYR A O 1
ATOM 1531 N N . GLU A 1 193 ? 8.906 1.487 0.906 1.00 91.06 193 GLU A N 1
ATOM 1532 C CA . GLU A 1 193 ? 8.819 0.108 0.430 1.00 91.06 193 GLU A CA 1
ATOM 1533 C C . GLU A 1 193 ? 7.348 -0.279 0.308 1.00 91.06 193 GLU A C 1
ATOM 1535 O O . GLU A 1 193 ? 6.513 0.081 1.141 1.00 91.06 193 GLU A O 1
ATOM 1540 N N . GLY A 1 194 ? 7.004 -0.997 -0.749 1.00 93.69 194 GLY A N 1
ATOM 1541 C CA . GLY A 1 194 ? 5.620 -1.273 -1.080 1.00 93.69 194 GLY A CA 1
ATOM 1542 C C . GLY A 1 194 ? 5.430 -2.552 -1.869 1.00 93.69 194 GLY A C 1
ATOM 1543 O O . GLY A 1 194 ? 6.378 -3.253 -2.221 1.00 93.69 194 GLY A O 1
ATOM 1544 N N . LEU A 1 195 ? 4.164 -2.848 -2.150 1.00 95.38 195 LEU A N 1
ATOM 1545 C CA . LEU A 1 195 ? 3.752 -3.964 -2.990 1.00 95.38 195 LEU A CA 1
ATOM 1546 C C . LEU A 1 195 ? 2.854 -3.471 -4.103 1.00 95.38 195 LEU A C 1
ATOM 1548 O O . LEU A 1 195 ? 1.908 -2.727 -3.844 1.00 95.38 195 LEU A O 1
ATOM 1552 N N . TYR A 1 196 ? 3.118 -3.908 -5.329 1.00 95.19 196 TYR A N 1
ATOM 1553 C CA . TYR A 1 196 ? 2.187 -3.734 -6.435 1.00 95.19 196 TYR A CA 1
ATOM 1554 C C . TYR A 1 196 ? 1.717 -5.088 -6.962 1.00 95.19 196 TYR A C 1
ATOM 1556 O O . TYR A 1 196 ? 2.443 -6.082 -6.912 1.00 95.19 196 TYR A O 1
ATOM 1564 N N . MET A 1 197 ? 0.487 -5.112 -7.467 1.00 94.88 197 MET A N 1
ATOM 1565 C CA . MET A 1 197 ? -0.066 -6.219 -8.238 1.00 94.88 197 MET A CA 1
ATOM 1566 C C . MET A 1 197 ? 0.187 -5.960 -9.723 1.00 94.88 197 MET A C 1
ATOM 1568 O O . MET A 1 197 ? -0.313 -4.970 -10.260 1.00 94.88 197 MET A O 1
ATOM 1572 N N . ASP A 1 198 ? 0.919 -6.853 -10.382 1.00 93.94 198 ASP A N 1
ATOM 1573 C CA . ASP A 1 198 ? 0.920 -6.986 -11.836 1.00 93.94 198 ASP A CA 1
ATOM 1574 C C . ASP A 1 198 ? -0.374 -7.694 -12.246 1.00 93.94 198 ASP A C 1
ATOM 1576 O O . ASP A 1 198 ? -0.536 -8.907 -12.094 1.00 93.94 198 ASP A O 1
ATOM 1580 N N . GLU A 1 199 ? -1.317 -6.917 -12.765 1.00 91.88 199 GLU A N 1
ATOM 1581 C CA . GLU A 1 199 ? -2.637 -7.403 -13.161 1.00 91.88 199 GLU A CA 1
ATOM 1582 C C . GLU A 1 199 ? -2.601 -8.187 -14.480 1.00 91.88 199 GLU A C 1
ATOM 1584 O O . GLU A 1 199 ? -3.557 -8.896 -14.790 1.00 91.88 199 GLU A O 1
ATOM 1589 N N . SER A 1 200 ? -1.527 -8.064 -15.266 1.00 89.69 200 SER A N 1
ATOM 1590 C CA . SER A 1 200 ? -1.351 -8.820 -16.510 1.00 89.69 200 SER A CA 1
ATOM 1591 C C . SER A 1 200 ? -0.884 -10.250 -16.245 1.00 89.69 200 SER A C 1
ATOM 1593 O O . SER A 1 200 ? -1.327 -11.178 -16.921 1.00 89.69 200 SER A O 1
ATOM 1595 N N . LYS A 1 201 ? -0.042 -10.433 -15.224 1.00 90.00 201 LYS A N 1
ATOM 1596 C CA . LYS A 1 201 ? 0.501 -11.740 -14.828 1.00 90.00 201 LYS A CA 1
ATOM 1597 C C . LYS A 1 201 ? -0.196 -12.353 -13.615 1.00 90.00 201 LYS A C 1
ATOM 1599 O O . LYS A 1 201 ? -0.003 -13.533 -13.341 1.00 90.00 201 LYS A O 1
ATOM 1604 N N . GLY A 1 202 ? -0.983 -11.570 -12.877 1.00 92.06 202 GLY A N 1
ATOM 1605 C CA . GLY A 1 202 ? -1.575 -11.992 -11.605 1.00 92.06 202 GLY A CA 1
ATOM 1606 C C . GLY A 1 202 ? -0.519 -12.243 -10.525 1.00 92.06 202 GLY A C 1
ATOM 1607 O O . GLY A 1 202 ? -0.652 -13.186 -9.746 1.00 92.06 202 GLY A O 1
ATOM 1608 N N . LYS A 1 203 ? 0.551 -11.440 -10.518 1.00 92.81 203 LYS A N 1
ATOM 1609 C CA . LYS A 1 203 ? 1.723 -11.591 -9.642 1.00 92.81 203 LYS A CA 1
ATOM 1610 C C . LYS A 1 203 ? 1.926 -10.355 -8.774 1.00 92.81 203 LYS A C 1
ATOM 1612 O O . LYS A 1 203 ? 1.517 -9.260 -9.149 1.00 92.81 203 LYS A O 1
ATOM 1617 N N . ILE A 1 204 ? 2.561 -10.522 -7.616 1.00 92.75 204 ILE A N 1
ATOM 1618 C CA . ILE A 1 204 ? 2.917 -9.415 -6.720 1.00 92.75 204 ILE A CA 1
ATOM 1619 C C . ILE A 1 204 ? 4.418 -9.209 -6.707 1.00 92.75 204 ILE A C 1
ATOM 1621 O O . ILE A 1 204 ? 5.198 -10.162 -6.742 1.00 92.75 204 ILE A O 1
ATOM 1625 N N . HIS A 1 205 ? 4.802 -7.942 -6.618 1.00 92.25 205 HIS A N 1
ATOM 1626 C CA . HIS A 1 205 ? 6.189 -7.527 -6.606 1.00 92.25 205 HIS A CA 1
ATOM 1627 C C . HIS A 1 205 ? 6.441 -6.531 -5.474 1.00 92.25 205 HIS A C 1
ATOM 1629 O O . HIS A 1 205 ? 5.724 -5.525 -5.379 1.00 92.25 205 HIS A O 1
ATOM 1635 N N . PRO A 1 206 ? 7.463 -6.772 -4.633 1.00 92.56 206 PRO A N 1
ATOM 1636 C CA . PRO A 1 206 ? 7.985 -5.740 -3.760 1.00 92.56 206 PRO A CA 1
ATOM 1637 C C . PRO A 1 206 ? 8.654 -4.665 -4.608 1.00 92.56 206 PRO A C 1
ATOM 1639 O O . PRO A 1 206 ? 9.361 -4.960 -5.573 1.00 92.56 206 PRO A O 1
ATOM 1642 N N . PHE A 1 207 ? 8.467 -3.411 -4.238 1.00 92.38 207 PHE A N 1
ATOM 1643 C CA . PHE A 1 207 ? 9.121 -2.285 -4.884 1.00 92.38 207 PHE A CA 1
ATOM 1644 C C . PHE A 1 207 ? 9.527 -1.253 -3.849 1.00 92.38 207 PHE A C 1
ATOM 1646 O O . PHE A 1 207 ? 8.972 -1.198 -2.756 1.00 92.38 207 PHE A O 1
ATOM 1653 N N . SER A 1 208 ? 10.449 -0.398 -4.256 1.00 91.56 208 SER A N 1
ATOM 1654 C CA . SER A 1 208 ? 10.892 0.740 -3.475 1.00 91.56 208 SER A CA 1
ATOM 1655 C C . SER A 1 208 ? 10.609 2.050 -4.215 1.00 91.56 208 SER A C 1
ATOM 1657 O O . SER A 1 208 ? 10.469 2.069 -5.438 1.00 91.56 208 SER A O 1
ATOM 1659 N N . ILE A 1 209 ? 10.538 3.157 -3.478 1.00 90.38 209 ILE A N 1
ATOM 1660 C CA . ILE A 1 209 ? 10.524 4.532 -3.999 1.00 90.38 209 ILE A CA 1
ATOM 1661 C C . ILE A 1 209 ? 11.544 5.350 -3.197 1.00 90.38 209 ILE A C 1
ATOM 1663 O O . ILE A 1 209 ? 11.554 5.307 -1.969 1.00 90.38 209 ILE A O 1
ATOM 1667 N N . THR A 1 210 ? 12.413 6.084 -3.892 1.00 84.12 210 THR A N 1
ATOM 1668 C CA . THR A 1 210 ? 13.445 6.971 -3.302 1.00 84.12 210 THR A CA 1
ATOM 1669 C C . THR A 1 210 ? 13.135 8.451 -3.466 1.00 84.12 210 THR A C 1
ATOM 1671 O O . THR A 1 210 ? 13.912 9.295 -3.038 1.00 84.12 210 THR A O 1
ATOM 1674 N N . SER A 1 211 ? 12.046 8.785 -4.154 1.00 84.88 211 SER A N 1
ATOM 1675 C CA . SER A 1 211 ? 11.592 10.161 -4.322 1.00 84.88 211 SER A CA 1
ATOM 1676 C C . SER A 1 211 ? 10.360 10.373 -3.458 1.00 84.88 211 SER A C 1
ATOM 1678 O O . SER A 1 211 ? 9.348 9.709 -3.658 1.00 84.88 211 SER A O 1
ATOM 1680 N N . GLU A 1 212 ? 10.448 11.311 -2.522 1.00 85.19 212 GLU A N 1
ATOM 1681 C CA . GLU A 1 212 ? 9.329 11.704 -1.663 1.00 85.19 212 GLU A CA 1
ATOM 1682 C C . GLU A 1 212 ? 8.116 12.150 -2.489 1.00 85.19 212 GLU A C 1
ATOM 1684 O O . GLU A 1 212 ? 7.016 11.648 -2.289 1.00 85.19 212 GLU A O 1
ATOM 1689 N N . GLU A 1 213 ? 8.336 12.964 -3.525 1.00 86.69 213 GLU A N 1
ATOM 1690 C CA . GLU A 1 213 ? 7.273 13.400 -4.437 1.00 86.69 213 GLU A CA 1
ATOM 1691 C C . GLU A 1 213 ? 6.568 12.213 -5.132 1.00 86.69 213 GLU A C 1
ATOM 1693 O O . GLU A 1 213 ? 5.344 12.196 -5.271 1.00 86.69 213 GLU A O 1
ATOM 1698 N N . MET A 1 214 ? 7.325 11.186 -5.547 1.00 88.56 214 MET A N 1
ATOM 1699 C CA . MET A 1 214 ? 6.750 9.967 -6.133 1.00 88.56 214 MET A CA 1
ATOM 1700 C C . MET A 1 214 ? 5.982 9.147 -5.093 1.00 88.56 214 MET A C 1
ATOM 1702 O O . MET A 1 214 ? 4.961 8.555 -5.430 1.00 88.56 214 MET A O 1
ATOM 1706 N N . ALA A 1 215 ? 6.440 9.111 -3.839 1.00 89.56 215 ALA A N 1
ATOM 1707 C CA . ALA A 1 215 ? 5.739 8.419 -2.761 1.00 89.56 215 ALA A CA 1
ATOM 1708 C C . ALA A 1 215 ? 4.397 9.095 -2.442 1.00 89.56 215 ALA A C 1
ATOM 1710 O O . ALA A 1 215 ? 3.373 8.416 -2.349 1.00 89.56 215 ALA A O 1
ATOM 1711 N N . GLU A 1 216 ? 4.362 10.428 -2.393 1.00 88.19 216 GLU A N 1
ATOM 1712 C CA . GLU A 1 216 ? 3.113 11.182 -2.250 1.00 88.19 216 GLU A CA 1
ATOM 1713 C C . GLU A 1 216 ? 2.149 10.925 -3.413 1.00 88.19 216 GLU A C 1
ATOM 1715 O O . GLU A 1 216 ? 0.939 10.756 -3.218 1.00 88.19 216 GLU A O 1
ATOM 1720 N N . PHE A 1 217 ? 2.668 10.891 -4.643 1.00 89.06 217 PHE A N 1
ATOM 1721 C CA . PHE A 1 217 ? 1.859 10.586 -5.818 1.00 89.06 217 PHE A CA 1
ATOM 1722 C C . PHE A 1 217 ? 1.348 9.141 -5.805 1.00 89.06 217 PHE A C 1
ATOM 1724 O O . PHE A 1 217 ? 0.187 8.892 -6.136 1.00 89.06 217 PHE A O 1
ATOM 1731 N N . ALA A 1 218 ? 2.170 8.196 -5.353 1.00 92.19 218 ALA A N 1
ATOM 1732 C CA . ALA A 1 218 ? 1.796 6.801 -5.170 1.00 92.19 218 ALA A CA 1
ATOM 1733 C C . ALA A 1 218 ? 0.660 6.637 -4.147 1.00 92.19 218 ALA A C 1
ATOM 1735 O O . ALA A 1 218 ? -0.309 5.934 -4.435 1.00 92.19 218 ALA A O 1
ATOM 1736 N N . TRP A 1 219 ? 0.701 7.333 -3.006 1.00 89.50 219 TRP A N 1
ATOM 1737 C CA . TRP A 1 219 ? -0.409 7.332 -2.041 1.00 89.50 219 TRP A CA 1
ATOM 1738 C C . TRP A 1 219 ? -1.705 7.871 -2.646 1.00 89.50 219 TRP A C 1
ATOM 1740 O O . TRP A 1 219 ? -2.767 7.267 -2.480 1.00 89.50 219 TRP A O 1
ATOM 1750 N N . LYS A 1 220 ? -1.626 8.963 -3.415 1.00 88.69 220 LYS A N 1
ATOM 1751 C CA . LYS A 1 220 ? -2.783 9.496 -4.152 1.00 88.69 220 LYS A CA 1
ATOM 1752 C C . LYS A 1 220 ? -3.316 8.473 -5.160 1.00 88.69 220 LYS A C 1
ATOM 1754 O O . LYS A 1 220 ? -4.529 8.321 -5.282 1.00 88.69 220 LYS A O 1
ATOM 1759 N N . ALA A 1 221 ? -2.438 7.735 -5.839 1.00 90.00 221 ALA A N 1
ATOM 1760 C CA . ALA A 1 221 ? -2.824 6.691 -6.785 1.00 90.00 221 ALA A CA 1
ATOM 1761 C C . ALA A 1 221 ? -3.521 5.496 -6.110 1.00 90.00 221 ALA A C 1
ATOM 1763 O O . ALA A 1 221 ? -4.461 4.941 -6.679 1.00 90.00 221 ALA A O 1
ATOM 1764 N N . MET A 1 222 ? -3.121 5.121 -4.889 1.00 92.38 222 MET A N 1
ATOM 1765 C CA . MET A 1 222 ? -3.750 4.035 -4.114 1.00 92.38 222 MET A CA 1
ATOM 1766 C C . MET A 1 222 ? -5.218 4.301 -3.753 1.00 92.38 222 MET A C 1
ATOM 1768 O O . MET A 1 222 ? -5.965 3.355 -3.473 1.00 92.38 222 MET A O 1
ATOM 1772 N N . LYS A 1 223 ? -5.651 5.569 -3.776 1.00 88.94 223 LYS A N 1
ATOM 1773 C CA . LYS A 1 223 ? -7.056 5.952 -3.584 1.00 88.94 223 LYS A CA 1
ATOM 1774 C C . LYS A 1 223 ? -7.966 5.341 -4.647 1.00 88.94 223 LYS A C 1
ATOM 1776 O O . LYS A 1 223 ? -9.138 5.109 -4.373 1.00 88.94 223 LYS A O 1
ATOM 1781 N N . TYR A 1 224 ? -7.443 5.042 -5.831 1.00 87.69 224 TYR A N 1
ATOM 1782 C CA . TYR A 1 224 ? -8.226 4.515 -6.941 1.00 87.69 224 TYR A CA 1
ATOM 1783 C C . TYR A 1 224 ? -8.132 2.987 -7.012 1.00 87.69 224 TYR A C 1
ATOM 1785 O O . TYR A 1 224 ? -7.051 2.410 -6.898 1.00 87.69 224 TYR A O 1
ATOM 1793 N N . THR A 1 225 ? -9.260 2.308 -7.242 1.00 85.56 225 THR A N 1
ATOM 1794 C CA . THR A 1 225 ? -9.279 0.845 -7.453 1.00 85.56 225 THR A CA 1
ATOM 1795 C C . THR A 1 225 ? -8.814 0.441 -8.850 1.00 85.56 225 THR A C 1
ATOM 1797 O O . THR A 1 225 ? -8.471 -0.727 -9.067 1.00 85.56 225 THR A O 1
ATOM 1800 N N . GLY A 1 226 ? -8.846 1.385 -9.795 1.00 84.62 226 GLY A N 1
ATOM 1801 C CA . GLY A 1 226 ? -8.541 1.149 -11.196 1.00 84.62 226 GLY A CA 1
ATOM 1802 C C . GLY A 1 226 ? -7.069 0.827 -11.457 1.00 84.62 226 GLY A C 1
ATOM 1803 O O . GLY A 1 226 ? -6.183 1.111 -10.654 1.00 84.62 226 GLY A O 1
ATOM 1804 N N . LYS A 1 227 ? -6.826 0.235 -12.627 1.00 89.88 227 LYS A N 1
ATOM 1805 C CA . LYS A 1 227 ? -5.493 -0.159 -13.092 1.00 89.88 227 LYS A CA 1
ATOM 1806 C C . LYS A 1 227 ? -4.789 1.026 -13.742 1.00 89.88 227 LYS A C 1
ATOM 1808 O O . LYS A 1 227 ? -5.395 1.741 -14.536 1.00 89.88 227 LYS A O 1
ATOM 1813 N N . TYR A 1 228 ? -3.510 1.183 -13.452 1.00 90.88 228 TYR A N 1
ATOM 1814 C CA . TYR A 1 228 ? -2.642 2.190 -14.051 1.00 90.88 228 TYR A CA 1
ATOM 1815 C C . TYR A 1 228 ? -1.296 1.580 -14.424 1.00 90.88 228 TYR A C 1
ATOM 1817 O O . TYR A 1 228 ? -0.988 0.435 -14.087 1.00 90.88 228 TYR A O 1
ATOM 1825 N N . TYR A 1 229 ? -0.503 2.334 -15.171 1.00 92.56 229 TYR A N 1
ATOM 1826 C CA . TYR A 1 229 ? 0.808 1.905 -15.613 1.00 92.56 229 TYR A CA 1
ATOM 1827 C C . TYR A 1 229 ? 1.871 2.341 -14.610 1.00 92.56 229 TYR A C 1
ATOM 1829 O O . TYR A 1 229 ? 1.978 3.515 -14.259 1.00 92.56 229 TYR A O 1
ATOM 1837 N N . LEU A 1 230 ? 2.668 1.378 -14.167 1.00 94.06 230 LEU A N 1
ATOM 1838 C CA . LEU A 1 230 ? 3.841 1.563 -13.327 1.00 94.06 230 LEU A CA 1
ATOM 1839 C C . LEU A 1 230 ? 5.090 1.419 -14.196 1.00 94.06 230 LEU A C 1
ATOM 1841 O O . LEU A 1 230 ? 5.251 0.416 -14.894 1.00 94.06 230 LEU A O 1
ATOM 1845 N N . GLY A 1 231 ? 5.967 2.414 -14.171 1.00 93.31 231 GLY A N 1
ATOM 1846 C CA . GLY A 1 231 ? 7.311 2.337 -14.729 1.00 93.31 231 GLY A CA 1
ATOM 1847 C C . GLY A 1 231 ? 8.272 1.825 -13.675 1.00 93.31 231 GLY A C 1
ATOM 1848 O O . GLY A 1 231 ? 8.511 2.497 -12.671 1.00 93.31 231 GLY A O 1
ATOM 1849 N N . ILE A 1 232 ? 8.827 0.644 -13.923 1.00 92.31 232 ILE A N 1
ATOM 1850 C CA . ILE A 1 232 ? 9.728 -0.047 -13.007 1.00 92.31 232 ILE A CA 1
ATOM 1851 C C . ILE A 1 232 ? 11.148 0.008 -13.560 1.00 92.31 232 ILE A C 1
ATOM 1853 O O . ILE A 1 232 ? 11.385 -0.334 -14.722 1.00 92.31 232 ILE A O 1
ATOM 1857 N N . SER A 1 233 ? 12.095 0.432 -12.728 1.00 89.75 233 SER A N 1
ATOM 1858 C CA . SER A 1 233 ? 13.530 0.328 -12.987 1.00 89.75 233 SER A CA 1
ATOM 1859 C C . SER A 1 233 ? 14.139 -0.758 -12.107 1.00 89.75 233 SER A C 1
ATOM 1861 O O . SER A 1 233 ? 13.765 -0.899 -10.945 1.00 89.75 233 SER A O 1
ATOM 1863 N N . VAL A 1 234 ? 15.056 -1.548 -12.669 1.00 86.75 234 VAL A N 1
ATOM 1864 C CA . VAL A 1 234 ? 15.717 -2.652 -11.956 1.00 86.75 234 VAL A CA 1
ATOM 1865 C C . VAL A 1 234 ? 17.162 -2.281 -11.652 1.00 86.75 234 VAL A C 1
ATOM 1867 O O . VAL A 1 234 ? 17.939 -1.948 -12.557 1.00 86.75 234 VAL A O 1
ATOM 1870 N N . ALA A 1 235 ? 17.536 -2.345 -10.378 1.00 78.50 235 ALA A N 1
ATOM 1871 C CA . ALA A 1 235 ? 18.899 -2.095 -9.927 1.00 78.50 235 ALA A CA 1
ATOM 1872 C C . ALA A 1 235 ? 19.780 -3.351 -10.048 1.00 78.50 235 ALA A C 1
ATOM 1874 O O . ALA A 1 235 ? 19.325 -4.470 -9.831 1.00 78.50 235 ALA A O 1
ATOM 1875 N N . PHE A 1 236 ? 21.067 -3.161 -10.367 1.00 61.94 236 PHE A N 1
ATOM 1876 C CA . PHE A 1 236 ? 22.063 -4.242 -10.321 1.00 61.94 236 PHE A CA 1
ATOM 1877 C C . PHE A 1 236 ? 22.407 -4.655 -8.884 1.00 61.94 236 PHE A C 1
ATOM 1879 O O . PHE A 1 236 ? 22.758 -5.805 -8.651 1.00 61.94 236 PHE A O 1
ATOM 1886 N N . VAL A 1 237 ? 22.317 -3.716 -7.938 1.00 62.34 237 VAL A N 1
ATOM 1887 C CA . VAL A 1 237 ? 22.619 -3.921 -6.518 1.00 62.34 237 VAL A CA 1
ATOM 1888 C C . VAL A 1 237 ? 21.554 -3.207 -5.688 1.00 62.34 237 VAL A C 1
ATOM 1890 O O . VAL A 1 237 ? 21.320 -2.011 -5.867 1.00 62.34 237 VAL A O 1
ATOM 1893 N N . THR A 1 238 ? 20.923 -3.939 -4.775 1.00 61.06 238 THR A N 1
ATOM 1894 C CA . THR A 1 238 ? 20.096 -3.416 -3.682 1.00 61.06 238 THR A CA 1
ATOM 1895 C C . THR A 1 238 ? 21.027 -2.789 -2.652 1.00 61.06 238 THR A C 1
ATOM 1897 O O . THR A 1 238 ? 21.569 -3.467 -1.794 1.00 61.06 238 THR A O 1
ATOM 1900 N N . GLY A 1 239 ? 21.333 -1.499 -2.806 1.00 64.25 239 GLY A N 1
ATOM 1901 C CA . GLY A 1 239 ? 22.190 -0.782 -1.857 1.00 64.25 239 GLY A CA 1
ATOM 1902 C C . GLY A 1 239 ? 21.515 -0.645 -0.488 1.00 64.25 239 GLY A C 1
ATOM 1903 O O . GLY A 1 239 ? 21.635 -1.500 0.375 1.00 64.25 239 GLY A O 1
ATOM 1904 N N . VAL A 1 240 ? 20.792 0.457 -0.290 1.00 59.53 240 VAL A N 1
ATOM 1905 C CA . VAL A 1 240 ? 20.086 0.787 0.967 1.00 59.53 240 VAL A CA 1
ATOM 1906 C C . VAL A 1 240 ? 18.596 0.412 0.953 1.00 59.53 240 VAL A C 1
ATOM 1908 O O . VAL A 1 240 ? 17.843 0.861 1.808 1.00 59.53 240 VAL A O 1
ATOM 1911 N N . ARG A 1 241 ? 18.154 -0.347 -0.053 1.00 67.62 241 ARG A N 1
ATOM 1912 C CA . ARG A 1 241 ? 16.740 -0.625 -0.361 1.00 67.62 241 ARG A CA 1
ATOM 1913 C C . ARG A 1 241 ? 16.467 -2.108 -0.188 1.00 67.62 241 ARG A C 1
ATOM 1915 O O . ARG A 1 241 ? 17.364 -2.912 -0.445 1.00 67.62 241 ARG A O 1
ATOM 1922 N N . GLU A 1 242 ? 15.244 -2.459 0.189 1.00 70.88 242 GLU A N 1
ATOM 1923 C CA . GLU A 1 242 ? 14.865 -3.868 0.352 1.00 70.88 242 GLU A CA 1
ATOM 1924 C C . GLU A 1 242 ? 14.559 -4.523 -1.005 1.00 70.88 242 GLU A C 1
ATOM 1926 O O . GLU A 1 242 ? 14.873 -5.695 -1.206 1.00 70.88 242 GLU A O 1
ATOM 1931 N N . SER A 1 243 ? 14.018 -3.762 -1.967 1.00 80.25 243 SER A N 1
ATOM 1932 C CA . SER A 1 243 ? 13.671 -4.275 -3.298 1.00 80.25 243 SER A CA 1
ATOM 1933 C C . SER A 1 243 ? 14.655 -3.888 -4.412 1.00 80.25 243 SER A C 1
ATOM 1935 O O . SER A 1 243 ? 15.143 -2.759 -4.494 1.00 80.25 243 SER A O 1
ATOM 1937 N N . HIS A 1 244 ? 14.879 -4.826 -5.342 1.00 83.75 244 HIS A N 1
ATOM 1938 C CA . HIS A 1 244 ? 15.582 -4.606 -6.615 1.00 83.75 244 HIS A CA 1
ATOM 1939 C C . HIS A 1 244 ? 14.780 -3.767 -7.619 1.00 83.75 244 HIS A C 1
ATOM 1941 O O . HIS A 1 244 ? 15.346 -3.284 -8.605 1.00 83.75 244 HIS A O 1
ATOM 1947 N N . TYR A 1 245 ? 13.477 -3.614 -7.380 1.00 88.44 245 TYR A N 1
ATOM 1948 C CA . TYR A 1 245 ? 12.551 -2.882 -8.229 1.00 88.44 245 TYR A CA 1
ATOM 1949 C C . TYR A 1 245 ? 12.283 -1.498 -7.636 1.00 88.44 245 TYR A C 1
ATOM 1951 O O . TYR A 1 245 ? 11.955 -1.362 -6.456 1.00 88.44 245 TYR A O 1
ATOM 1959 N N . ASP A 1 246 ? 12.391 -0.471 -8.469 1.00 90.12 246 ASP A N 1
ATOM 1960 C CA . ASP A 1 246 ? 12.117 0.917 -8.109 1.00 90.12 246 ASP A CA 1
ATOM 1961 C C . ASP A 1 246 ? 11.075 1.524 -9.047 1.00 90.12 246 ASP A C 1
ATOM 1963 O O . ASP A 1 246 ? 11.226 1.457 -10.272 1.00 90.12 246 ASP A O 1
ATOM 1967 N N . VAL A 1 247 ? 10.036 2.129 -8.475 1.00 92.00 247 VAL A N 1
ATOM 1968 C CA . VAL A 1 247 ? 9.001 2.828 -9.243 1.00 92.00 247 VAL A CA 1
ATOM 1969 C C . VAL A 1 247 ? 9.498 4.230 -9.582 1.00 92.00 247 VAL A C 1
ATOM 1971 O O . VAL A 1 247 ? 9.663 5.075 -8.704 1.00 92.00 247 VAL A O 1
ATOM 1974 N N . PHE A 1 248 ? 9.692 4.489 -10.875 1.00 91.38 248 PHE A N 1
ATOM 1975 C CA . PHE A 1 248 ? 10.099 5.803 -11.380 1.00 91.38 248 PHE A CA 1
ATOM 1976 C C . PHE A 1 248 ? 8.982 6.524 -12.141 1.00 91.38 248 PHE A C 1
ATOM 1978 O O . PHE A 1 248 ? 9.123 7.704 -12.442 1.00 91.38 248 PHE A O 1
ATOM 1985 N N . GLU A 1 249 ? 7.890 5.847 -12.500 1.00 91.88 249 GLU A N 1
ATOM 1986 C CA . GLU A 1 249 ? 6.765 6.464 -13.208 1.00 91.88 249 GLU A CA 1
ATOM 1987 C C . GLU A 1 249 ? 5.437 5.841 -12.768 1.00 91.88 249 GLU A C 1
ATOM 1989 O O . GLU A 1 249 ? 5.334 4.624 -12.625 1.00 91.88 249 GLU A O 1
ATOM 1994 N N . ILE A 1 250 ? 4.413 6.672 -12.592 1.00 91.62 250 ILE A N 1
ATOM 1995 C CA . ILE A 1 250 ? 3.017 6.253 -12.435 1.00 91.62 250 ILE A CA 1
ATOM 1996 C C . ILE A 1 250 ? 2.209 7.033 -13.468 1.00 91.62 250 ILE A C 1
ATOM 1998 O O . ILE A 1 250 ? 2.273 8.263 -13.507 1.00 91.62 250 ILE A O 1
ATOM 2002 N N . ASN A 1 251 ? 1.474 6.327 -14.323 1.00 90.06 251 ASN A N 1
ATOM 2003 C CA . ASN A 1 251 ? 0.757 6.905 -15.454 1.00 90.06 251 ASN A CA 1
ATOM 2004 C C . ASN A 1 251 ? -0.645 6.296 -15.578 1.00 90.06 251 ASN A C 1
ATOM 2006 O O . ASN A 1 251 ? -0.808 5.082 -15.696 1.00 90.06 251 ASN A O 1
ATOM 2010 N N . PHE A 1 252 ? -1.671 7.142 -15.568 1.00 87.31 252 PHE A N 1
ATOM 2011 C CA . PHE A 1 252 ? -3.074 6.724 -15.608 1.00 87.31 252 PHE A CA 1
ATOM 2012 C C . PHE A 1 252 ? -3.619 6.494 -17.026 1.00 87.31 252 PHE A C 1
ATOM 2014 O O . PHE A 1 252 ? -4.768 6.075 -17.173 1.00 87.31 252 PHE A O 1
ATOM 2021 N N . ARG A 1 253 ? -2.839 6.789 -18.073 1.00 83.56 253 ARG A N 1
ATOM 2022 C CA . ARG A 1 253 ? -3.315 6.792 -19.467 1.00 83.56 253 ARG A CA 1
ATOM 2023 C C . ARG A 1 253 ? -2.597 5.811 -20.373 1.00 83.56 253 ARG A C 1
ATOM 2025 O O . ARG A 1 253 ? -3.247 5.144 -21.171 1.00 83.56 253 ARG A O 1
ATOM 2032 N N . GLU A 1 254 ? -1.274 5.768 -20.297 1.00 84.19 254 GLU A N 1
ATOM 2033 C CA . GLU A 1 254 ? -0.454 5.051 -21.272 1.00 84.19 254 GLU A CA 1
ATOM 2034 C C . GLU A 1 254 ? 0.712 4.307 -20.613 1.00 84.19 254 GLU A C 1
ATOM 2036 O O . GLU A 1 254 ? 1.109 4.657 -19.497 1.00 84.19 254 GLU A O 1
ATOM 2041 N N . PRO A 1 255 ? 1.282 3.294 -21.295 1.00 87.38 255 PRO A N 1
ATOM 2042 C CA . PRO A 1 255 ? 2.442 2.570 -20.797 1.00 87.38 255 PRO A CA 1
ATOM 2043 C C . PRO A 1 255 ? 3.600 3.501 -20.428 1.00 87.38 255 PRO A C 1
ATOM 2045 O O . PRO A 1 255 ? 3.946 4.430 -21.167 1.00 87.38 255 PRO A O 1
ATOM 2048 N N . ALA A 1 256 ? 4.227 3.213 -19.291 1.00 82.62 256 ALA A N 1
ATOM 2049 C CA . ALA A 1 256 ? 5.349 3.979 -18.775 1.00 82.62 256 ALA A CA 1
ATOM 2050 C C . ALA A 1 256 ? 6.572 3.895 -19.700 1.00 82.62 256 ALA A C 1
ATOM 2052 O O . ALA A 1 256 ? 6.799 2.892 -20.379 1.00 82.62 256 ALA A O 1
ATOM 2053 N N . GLY A 1 257 ? 7.380 4.953 -19.730 1.00 74.75 257 GLY A N 1
ATOM 2054 C CA . GLY A 1 257 ? 8.514 5.060 -20.649 1.00 74.75 257 GLY A CA 1
ATOM 2055 C C . GLY A 1 257 ? 8.145 5.400 -22.098 1.00 74.75 257 GLY A C 1
ATOM 2056 O O . GLY A 1 257 ? 9.057 5.547 -22.915 1.00 74.75 257 GLY A O 1
ATOM 2057 N N . SER A 1 258 ? 6.858 5.585 -22.418 1.00 60.75 258 SER A N 1
ATOM 2058 C CA . SER A 1 258 ? 6.443 6.241 -23.662 1.00 60.75 258 SER A CA 1
ATOM 2059 C C . SER A 1 258 ? 7.038 7.651 -23.676 1.00 60.75 258 SER A C 1
ATOM 2061 O O . SER A 1 258 ? 6.798 8.443 -22.760 1.00 60.75 258 SER A O 1
ATOM 2063 N N . GLN A 1 259 ? 7.897 7.940 -24.660 1.00 53.25 259 GLN A N 1
ATOM 2064 C CA . GLN A 1 259 ? 8.481 9.271 -24.817 1.00 53.25 259 GLN A CA 1
ATOM 2065 C C . GLN A 1 259 ? 7.340 10.277 -24.982 1.00 53.25 259 GLN A C 1
ATOM 2067 O O . GLN A 1 259 ? 6.486 10.090 -25.851 1.00 53.25 259 GLN A O 1
ATOM 2072 N N . GLU A 1 260 ? 7.327 11.346 -24.178 1.00 46.06 260 GLU A N 1
ATOM 2073 C CA . GLU A 1 260 ? 6.509 12.510 -24.512 1.00 46.06 260 GLU A CA 1
ATOM 2074 C C . GLU A 1 260 ? 6.902 12.926 -25.928 1.00 46.06 260 GLU A C 1
ATOM 2076 O O . GLU A 1 260 ? 8.076 13.200 -26.195 1.00 46.06 260 GLU A O 1
ATOM 2081 N N . LYS A 1 261 ? 5.940 12.919 -26.860 1.00 39.19 261 LYS A N 1
ATOM 2082 C CA . LYS A 1 261 ? 6.173 13.500 -28.183 1.00 39.19 261 LYS A CA 1
ATOM 2083 C C . LYS A 1 261 ? 6.736 14.904 -27.953 1.00 39.19 261 LYS A C 1
ATOM 2085 O O . LYS A 1 261 ? 6.127 15.644 -27.173 1.00 39.19 261 LYS A O 1
ATOM 2090 N N . PRO A 1 262 ? 7.864 15.278 -28.585 1.00 34.75 262 PRO A N 1
ATOM 2091 C CA . PRO A 1 262 ? 8.380 16.627 -28.445 1.00 34.75 262 PRO A CA 1
ATOM 2092 C C . PRO A 1 262 ? 7.250 17.599 -28.779 1.00 34.75 262 PRO A C 1
ATOM 2094 O O . PRO A 1 262 ? 6.560 17.438 -29.789 1.00 34.75 262 PRO A O 1
ATOM 2097 N N . LYS A 1 263 ? 7.007 18.552 -27.875 1.00 40.44 263 LYS A N 1
ATOM 2098 C CA . LYS A 1 263 ? 6.118 19.675 -28.153 1.00 40.44 263 LYS A CA 1
ATOM 2099 C C . LYS A 1 263 ? 6.743 20.428 -29.329 1.00 40.44 263 LYS A C 1
ATOM 2101 O O . LYS A 1 263 ? 7.778 21.062 -29.145 1.00 40.44 263 LYS A O 1
ATOM 2106 N N . ASN A 1 264 ? 6.166 20.260 -30.518 1.00 37.53 264 ASN A N 1
ATOM 2107 C CA . ASN A 1 264 ? 6.455 21.105 -31.676 1.00 37.53 264 ASN A CA 1
ATOM 2108 C C . ASN A 1 264 ? 5.974 22.530 -31.412 1.00 37.53 264 ASN A C 1
ATOM 2110 O O . ASN A 1 264 ? 4.876 22.666 -30.820 1.00 37.53 264 ASN A O 1
#

Radius of gyration: 23.05 Å; chains: 1; bounding box: 69×63×74 Å

Organism: NCBI:txid2484943

Sequence (264 aa):
MTPRNIAVLLYISILFIFHSPVSALGTYSEGWTVAKLIQFESRGIVYESYEGVIEVITYDPAEECNEERDECYVPMRKKANFSVRPENADVVNFLAKNLNQNILIQFNIHRIQPIALSSSVEVIHAQYQENIIPHSNPVKDPSGRLTVWVQAHDTAHPIDKMATKKTGGKRNFSVMGRILSLEYKGTLVGTYEGLYMDESKGKIHPFSITSEEMAEFAWKAMKYTGKYYLGISVAFVTGVRESHYDVFEINFREPAGSQEKPKN